Protein AF-X0R3E5-F1 (afdb_monomer)

Secondary structure (DSSP, 8-state):
--HHHHHHHS-HHHHHHHHHHHT----PPPSSEEEEEEEE--SS-HHHHHHHHHHHHHHHHH-TTEEEEEEETTTHHHHHHHHHTT--TTSEEEE--EEEEESSSHHHHHHHHHHHHH-TTSEEEEEEEEEE--SSHHHHHHHHHHHHHHTT-SSEEEEESSHHHHHHHHHHTTT-TTEEEEE---GGGG--TTTTT----PPP-S-------STT--S-HHHH-

pLDDT: mean 93.02, std 7.62, range [57.5, 98.88]

Sequence (225 aa):
MNIAAIKKLIPLRLKKHLAAYMGARGLPLPPGKRCFIFLAADYGNIGDIAISHAQKQYLQRVLKDYDVVSVAISQTRFVLNSIKQQIKETDIVTIIGGGNMGGTYPDIEELRQLVIKSFSANLIVCFPQTLDWNDSIQSKRALQRIVNVYAKHPDIHVFARESITAAKLIELFAEYSNVHIGLVPDIVMSANATVLGTTDCLAPSGILRCLRDDKEAALSAEQYA

Nearest PDB structures (foldseek):
  5ax7-assembly1_B  TM=8.397E-01  e=2.372E-08  Schizosaccharomyces pombe 972h-
  5ax7-assembly1_A  TM=8.407E-01  e=7.227E-08  Schizosaccharomyces pombe 972h-
  4isc-assembly1_A  TM=6.026E-01  e=3.744E+00  Pseudomonas syringae pv. tomato str. DC3000
  2q3l-assembly2_B  TM=5.545E-01  e=4.796E+00  Shewanella loihica PV-4
  4yhs-assembly1_A  TM=2.526E-01  e=1.307E+00  Bradyrhizobium sp. BTAi1

Structure (mmCIF, N/CA/C/O backbone):
data_AF-X0R3E5-F1
#
_entry.id   AF-X0R3E5-F1
#
loop_
_atom_site.group_PDB
_atom_site.id
_atom_site.type_symbol
_atom_site.label_atom_id
_atom_site.label_alt_id
_atom_site.label_comp_id
_atom_site.label_asym_id
_atom_site.label_entity_id
_atom_site.label_seq_id
_atom_site.pdbx_PDB_ins_code
_atom_site.Cartn_x
_atom_site.Cartn_y
_atom_site.Cartn_z
_atom_site.occupancy
_atom_site.B_iso_or_equiv
_atom_site.auth_seq_id
_atom_site.auth_comp_id
_atom_site.auth_asym_id
_atom_site.auth_atom_id
_atom_site.pdbx_PDB_model_num
ATOM 1 N N . MET A 1 1 ? -10.305 43.748 -3.655 1.00 57.50 1 MET A N 1
ATOM 2 C CA . MET A 1 1 ? -9.397 42.717 -3.095 1.00 57.50 1 MET A CA 1
ATOM 3 C C . MET A 1 1 ? -9.311 41.564 -4.093 1.00 57.50 1 MET A C 1
ATOM 5 O O . MET A 1 1 ? -10.348 41.023 -4.450 1.00 57.50 1 MET A O 1
ATOM 9 N N . ASN A 1 2 ? -8.130 41.251 -4.637 1.00 78.12 2 ASN A N 1
ATOM 10 C CA . ASN A 1 2 ? -7.996 40.289 -5.742 1.00 78.12 2 ASN A CA 1
ATOM 11 C C . ASN A 1 2 ? -8.135 38.839 -5.234 1.00 78.12 2 ASN A C 1
ATOM 13 O O . ASN A 1 2 ? -7.277 38.346 -4.501 1.00 78.12 2 ASN A O 1
ATOM 17 N N . ILE A 1 3 ? -9.204 38.147 -5.640 1.00 73.38 3 ILE A N 1
ATOM 18 C CA . ILE A 1 3 ? -9.525 36.765 -5.235 1.00 73.38 3 ILE A CA 1
ATOM 19 C C . ILE A 1 3 ? -8.366 35.797 -5.540 1.00 73.38 3 ILE A C 1
ATOM 21 O O . ILE A 1 3 ? -8.119 34.862 -4.777 1.00 73.38 3 ILE A O 1
ATOM 25 N N . ALA A 1 4 ? -7.604 36.033 -6.612 1.00 73.69 4 ALA A N 1
ATOM 26 C CA . ALA A 1 4 ? -6.460 35.199 -6.977 1.00 73.69 4 ALA A CA 1
ATOM 27 C C . ALA A 1 4 ? -5.291 35.313 -5.980 1.00 73.69 4 ALA A C 1
ATOM 29 O O . ALA A 1 4 ? -4.623 34.316 -5.702 1.00 73.69 4 ALA A O 1
ATOM 30 N N . ALA A 1 5 ? -5.070 36.497 -5.400 1.00 74.31 5 ALA A N 1
ATOM 31 C CA . ALA A 1 5 ? -4.026 36.719 -4.398 1.00 74.31 5 ALA A CA 1
ATOM 32 C C . ALA A 1 5 ? -4.368 36.016 -3.074 1.00 74.31 5 ALA A C 1
ATOM 34 O O . ALA A 1 5 ? -3.525 35.334 -2.497 1.00 74.31 5 ALA A O 1
ATOM 35 N N . ILE A 1 6 ? -5.637 36.077 -2.658 1.00 73.94 6 ILE A N 1
ATOM 36 C CA . ILE A 1 6 ? -6.140 35.386 -1.460 1.00 73.94 6 ILE A CA 1
ATOM 37 C C . ILE A 1 6 ? -6.030 33.865 -1.632 1.00 73.94 6 ILE A C 1
ATOM 39 O O . ILE A 1 6 ? -5.544 33.171 -0.742 1.00 73.94 6 ILE A O 1
ATOM 43 N N . LYS A 1 7 ? -6.395 33.327 -2.807 1.00 71.56 7 LYS A N 1
ATOM 44 C CA . LYS A 1 7 ? -6.268 31.889 -3.100 1.00 71.56 7 LYS A CA 1
ATOM 45 C C . LYS A 1 7 ? -4.825 31.383 -3.004 1.00 71.56 7 LYS A C 1
ATOM 47 O O . LYS A 1 7 ? -4.641 30.212 -2.675 1.00 71.56 7 LYS A O 1
ATOM 52 N N . LYS A 1 8 ? -3.804 32.203 -3.274 1.00 78.06 8 LYS A N 1
ATOM 53 C CA . LYS A 1 8 ? -2.389 31.804 -3.124 1.00 78.06 8 LYS A CA 1
ATOM 54 C C . LYS A 1 8 ? -1.951 31.682 -1.658 1.00 78.06 8 LYS A C 1
ATOM 56 O O . LYS A 1 8 ? -1.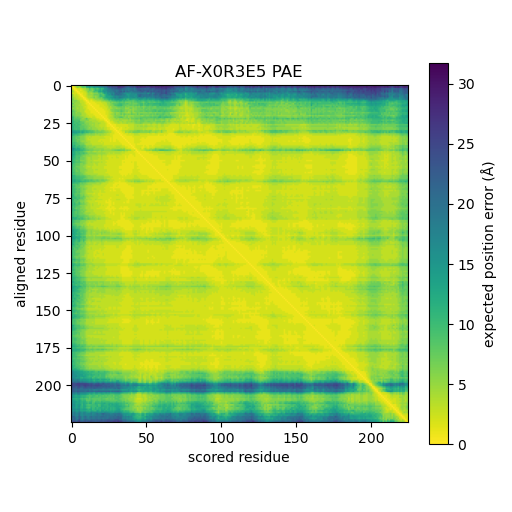079 30.870 -1.379 1.00 78.06 8 LYS A O 1
ATOM 61 N N . LEU A 1 9 ? -2.589 32.414 -0.743 1.00 82.06 9 LEU A N 1
ATOM 62 C CA . LEU A 1 9 ? -2.276 32.400 0.694 1.00 82.06 9 LEU A CA 1
ATOM 63 C C . LEU A 1 9 ? -2.875 31.196 1.436 1.00 82.06 9 LEU A C 1
ATOM 65 O O . LEU A 1 9 ? -2.397 30.834 2.506 1.00 82.06 9 LEU A O 1
ATOM 69 N N . ILE A 1 10 ? -3.908 30.557 0.877 1.00 81.25 10 ILE A N 1
ATOM 70 C CA . ILE A 1 10 ? -4.540 29.383 1.489 1.00 81.25 10 ILE A CA 1
ATOM 71 C C . ILE A 1 10 ? -3.604 28.166 1.346 1.00 81.25 10 ILE A C 1
ATOM 73 O O . ILE A 1 10 ? -3.320 27.758 0.208 1.00 81.25 10 ILE A O 1
ATOM 77 N N . PRO A 1 11 ? -3.172 27.531 2.456 1.00 87.50 11 PRO A N 1
ATOM 78 C CA . PRO A 1 11 ? -2.310 26.355 2.411 1.00 87.50 11 PRO A CA 1
ATOM 79 C C . PRO A 1 11 ? -2.925 25.219 1.588 1.00 87.50 11 PRO A C 1
ATOM 81 O O . PRO A 1 11 ? -4.128 24.958 1.670 1.00 87.50 11 PRO A O 1
ATOM 84 N N . LEU A 1 12 ? -2.098 24.485 0.836 1.00 84.62 12 LEU A N 1
ATOM 85 C CA . LEU A 1 12 ? -2.565 23.387 -0.024 1.00 84.62 12 LEU A CA 1
ATOM 86 C C . LEU A 1 12 ? -3.360 22.327 0.755 1.00 84.62 12 LEU A C 1
ATOM 88 O O . LEU A 1 12 ? -4.365 21.829 0.257 1.00 84.62 12 LEU A O 1
ATOM 92 N N . ARG A 1 13 ? -2.958 22.033 1.999 1.00 81.75 13 ARG A N 1
ATOM 93 C CA . ARG A 1 13 ? -3.689 21.116 2.888 1.00 81.75 13 ARG A CA 1
ATOM 94 C C . ARG A 1 13 ? -5.121 21.582 3.138 1.00 81.75 13 ARG A C 1
ATOM 96 O O . ARG A 1 13 ? -6.043 20.789 3.005 1.00 81.75 13 ARG A O 1
ATOM 103 N N . LEU A 1 14 ? -5.318 22.869 3.429 1.00 83.81 14 LEU A N 1
ATOM 104 C CA . LEU A 1 14 ? -6.650 23.420 3.679 1.00 83.81 14 LEU A CA 1
ATOM 105 C C . LEU A 1 14 ? -7.519 23.368 2.416 1.00 83.81 14 LEU A C 1
ATOM 107 O O . LEU A 1 14 ? -8.684 22.997 2.495 1.00 83.81 14 LEU A O 1
ATOM 111 N N . LYS A 1 15 ? -6.938 23.634 1.238 1.00 86.44 15 LYS A N 1
ATOM 112 C CA . LYS A 1 15 ? -7.640 23.457 -0.046 1.00 86.44 15 LYS A CA 1
ATOM 113 C C . LYS A 1 15 ? -8.070 22.008 -0.269 1.00 86.44 15 LYS A C 1
ATOM 115 O O . LYS A 1 15 ? -9.217 21.775 -0.630 1.00 86.44 15 LYS A O 1
ATOM 120 N N . LYS A 1 16 ? -7.169 21.046 -0.030 1.00 85.25 16 LYS A N 1
ATOM 121 C CA . LYS A 1 16 ? -7.454 19.605 -0.139 1.00 85.25 16 LYS A CA 1
ATOM 122 C C . LYS A 1 16 ? -8.581 19.191 0.821 1.00 85.25 16 LYS A C 1
ATOM 124 O O . LYS A 1 16 ? -9.487 18.481 0.400 1.00 85.25 16 LYS A O 1
ATOM 129 N N . HIS A 1 17 ? -8.570 19.679 2.066 1.00 83.62 17 HIS A N 1
ATOM 130 C CA . HIS A 1 17 ? -9.638 19.426 3.043 1.00 83.62 17 HIS A CA 1
ATOM 131 C C . HIS A 1 17 ? -10.984 20.028 2.629 1.00 83.62 17 HIS A C 1
ATOM 133 O O . HIS A 1 17 ? -11.992 19.330 2.671 1.00 83.62 17 HIS A O 1
ATOM 139 N N . LEU A 1 18 ? -11.009 21.291 2.192 1.00 87.00 18 LEU A N 1
ATOM 140 C CA . LEU A 1 18 ? -12.235 21.943 1.722 1.00 87.00 18 LEU A CA 1
ATOM 141 C C . LEU A 1 18 ? -12.809 21.239 0.490 1.00 87.00 18 LEU A C 1
ATOM 143 O O . LEU A 1 18 ? -14.007 20.986 0.440 1.00 87.00 18 LEU A O 1
ATOM 147 N N . ALA A 1 19 ? -11.959 20.867 -0.470 1.00 86.12 19 ALA A N 1
ATOM 148 C CA . ALA A 1 19 ? -12.380 20.110 -1.644 1.00 86.12 19 ALA A CA 1
ATOM 149 C C . ALA A 1 19 ? -12.959 18.738 -1.264 1.00 86.12 19 ALA A C 1
ATOM 151 O O . ALA A 1 19 ? -13.987 18.346 -1.807 1.00 86.12 19 ALA A O 1
ATOM 152 N N . ALA A 1 20 ? -12.342 18.031 -0.312 1.00 85.62 20 ALA A N 1
ATOM 153 C CA . ALA A 1 20 ? -12.855 16.756 0.188 1.00 85.62 20 ALA A CA 1
ATOM 154 C C . ALA A 1 20 ? -14.201 16.914 0.913 1.00 85.62 20 ALA A C 1
ATOM 156 O O . ALA A 1 20 ? -15.087 16.091 0.718 1.00 85.62 20 ALA A O 1
ATOM 157 N N . TYR A 1 21 ? -14.371 17.977 1.706 1.00 86.00 21 TYR A N 1
ATOM 158 C CA . TYR A 1 21 ? -15.629 18.278 2.394 1.00 86.00 21 TYR A CA 1
ATOM 159 C C . TYR A 1 21 ? -16.750 18.630 1.410 1.00 86.00 21 TYR A C 1
ATOM 161 O O . TYR A 1 21 ? -17.827 18.047 1.465 1.00 86.00 21 TYR A O 1
ATOM 169 N N . MET A 1 22 ? -16.489 19.546 0.474 1.00 89.44 22 MET A N 1
ATOM 170 C CA . MET A 1 22 ? -17.470 19.961 -0.535 1.00 89.44 22 MET A CA 1
ATOM 171 C C . MET A 1 22 ? -17.815 18.841 -1.518 1.00 89.44 22 MET A C 1
ATOM 173 O O . MET A 1 22 ? -18.940 18.764 -1.996 1.00 89.44 22 MET A O 1
ATOM 177 N N . GLY A 1 23 ? -16.838 17.996 -1.846 1.00 88.56 23 GLY A N 1
ATOM 178 C CA . GLY A 1 23 ? -16.995 16.866 -2.753 1.00 88.56 23 GLY A CA 1
ATOM 179 C C . GLY A 1 23 ? -17.301 15.551 -2.048 1.00 88.56 23 GLY A C 1
ATOM 180 O O . GLY A 1 23 ? -17.113 14.510 -2.673 1.00 88.56 23 GLY A O 1
ATOM 181 N N . ALA A 1 24 ? -17.691 15.570 -0.769 1.00 91.81 24 ALA A N 1
ATOM 182 C CA . ALA A 1 24 ? -17.950 14.357 -0.005 1.00 91.81 24 ALA A CA 1
ATOM 183 C C . ALA A 1 24 ? -19.048 13.520 -0.676 1.00 91.81 24 ALA A C 1
ATOM 185 O O . ALA A 1 24 ? -20.082 14.040 -1.096 1.00 91.81 24 ALA A O 1
ATOM 186 N N . ARG A 1 25 ? -18.812 12.213 -0.788 1.00 92.94 25 ARG A N 1
ATOM 187 C CA . ARG A 1 25 ? -19.721 11.265 -1.442 1.00 92.94 25 ARG A CA 1
ATOM 188 C C . ARG A 1 25 ? -20.085 10.155 -0.472 1.00 92.94 25 ARG A C 1
ATOM 190 O O . ARG A 1 25 ? -19.231 9.659 0.263 1.00 92.94 25 ARG A O 1
ATOM 197 N N . GLY A 1 26 ? -21.353 9.758 -0.496 1.00 94.06 26 GLY A N 1
ATOM 198 C CA . GLY A 1 26 ? -21.796 8.545 0.177 1.00 94.06 26 GLY A CA 1
ATOM 199 C C . GLY A 1 26 ? -21.267 7.316 -0.556 1.00 94.06 26 GLY A C 1
ATOM 200 O O . GLY A 1 26 ? -21.368 7.238 -1.780 1.00 94.06 26 GLY A O 1
ATOM 201 N N . LEU A 1 27 ? -20.718 6.364 0.192 1.00 95.06 27 LEU A N 1
ATOM 202 C CA . LEU A 1 27 ? -20.386 5.034 -0.301 1.00 95.06 27 LEU A CA 1
ATOM 203 C C . LEU A 1 27 ? -21.120 4.016 0.582 1.00 95.06 27 LEU A C 1
ATOM 205 O O . LEU A 1 27 ? -20.690 3.801 1.720 1.00 95.06 27 LEU A O 1
ATOM 209 N N . PRO A 1 28 ? -22.237 3.430 0.116 1.00 95.31 28 PRO A N 1
ATOM 210 C CA . PRO A 1 28 ? -22.917 2.388 0.871 1.00 95.31 28 PRO A CA 1
ATOM 211 C C . PRO A 1 28 ? -22.004 1.166 0.972 1.00 95.31 28 PRO A C 1
ATOM 213 O O . PRO A 1 28 ? -21.441 0.719 -0.030 1.00 95.31 28 PRO A O 1
ATOM 216 N N . LEU A 1 29 ? -21.837 0.647 2.186 1.00 96.44 29 LEU A N 1
ATOM 217 C CA . LEU A 1 29 ? -20.997 -0.518 2.437 1.00 96.44 29 LEU A CA 1
ATOM 218 C C . LEU A 1 29 ? -21.838 -1.787 2.624 1.00 96.44 29 LEU A C 1
ATOM 220 O O . LEU A 1 29 ? -22.930 -1.709 3.191 1.00 96.44 29 LEU A O 1
ATOM 224 N N . PRO A 1 30 ? -21.325 -2.961 2.215 1.00 95.88 30 PRO A N 1
ATOM 225 C CA . PRO A 1 30 ? -21.959 -4.239 2.517 1.00 95.88 30 PRO A CA 1
ATOM 226 C C . PRO A 1 30 ? -22.177 -4.435 4.030 1.00 95.88 30 PRO A C 1
ATOM 228 O O . PRO A 1 30 ? -21.393 -3.923 4.836 1.00 95.88 30 PRO A O 1
ATOM 231 N N . PRO A 1 31 ? -23.225 -5.167 4.449 1.00 92.56 31 PRO A N 1
ATOM 232 C CA . PRO A 1 31 ? -23.541 -5.351 5.868 1.00 92.56 31 PRO A CA 1
ATOM 233 C C . PRO A 1 31 ? -22.594 -6.327 6.592 1.00 92.56 31 PRO A C 1
ATOM 235 O O . PRO A 1 31 ? -22.506 -6.278 7.827 1.00 92.56 31 PRO A O 1
ATOM 238 N N . GLY A 1 32 ? -21.913 -7.202 5.840 1.00 93.69 32 GLY A N 1
ATOM 239 C CA . GLY A 1 32 ? -21.020 -8.253 6.332 1.00 93.69 32 GLY A CA 1
ATOM 240 C C . GLY A 1 32 ? -19.694 -7.746 6.907 1.00 93.69 32 GLY A C 1
ATOM 241 O O . GLY A 1 32 ? -19.522 -6.557 7.187 1.00 93.69 32 GLY A O 1
ATOM 242 N N . LYS A 1 33 ? -18.753 -8.674 7.119 1.00 96.88 33 LYS A N 1
ATOM 243 C CA . LYS A 1 33 ? -17.360 -8.325 7.431 1.00 96.88 33 LYS A CA 1
ATOM 244 C C . LYS A 1 33 ? -16.709 -7.774 6.170 1.00 96.88 33 LYS A C 1
ATOM 246 O O . LYS A 1 33 ? -16.940 -8.311 5.091 1.00 96.88 33 LYS A O 1
ATOM 251 N N . ARG A 1 34 ? -15.906 -6.718 6.276 1.00 98.38 34 ARG A N 1
ATOM 252 C CA . ARG A 1 34 ? -15.352 -6.029 5.100 1.00 98.38 34 ARG A CA 1
ATOM 253 C C . ARG A 1 34 ? -13.837 -5.972 5.140 1.00 98.38 34 ARG A C 1
ATOM 255 O O . ARG A 1 34 ? -13.230 -5.813 6.197 1.00 98.38 34 ARG A O 1
ATOM 262 N N . CYS A 1 35 ? -13.229 -6.110 3.971 1.00 98.69 35 CYS A N 1
ATOM 263 C CA . CYS A 1 35 ? -11.805 -5.893 3.769 1.00 98.69 35 CYS A CA 1
ATOM 264 C C . CYS A 1 35 ? -11.632 -4.804 2.711 1.00 98.69 35 CYS A C 1
ATOM 266 O O . CYS A 1 35 ? -12.015 -4.981 1.553 1.00 98.69 35 CYS A O 1
ATOM 268 N N . PHE A 1 36 ? -11.101 -3.653 3.108 1.00 98.81 36 PHE A N 1
ATOM 269 C CA . PHE A 1 36 ? -10.922 -2.517 2.210 1.00 98.81 36 PHE A CA 1
ATOM 270 C C . PHE A 1 36 ? -9.587 -2.602 1.487 1.00 98.81 36 PHE A C 1
ATOM 272 O O . PHE A 1 36 ? -8.582 -2.959 2.094 1.00 98.81 36 PHE A O 1
ATOM 279 N N . ILE A 1 37 ? -9.556 -2.196 0.220 1.00 98.75 37 ILE A N 1
ATOM 280 C CA . ILE A 1 37 ? -8.325 -1.932 -0.534 1.00 98.75 37 ILE A CA 1
ATOM 281 C C . ILE A 1 37 ? -8.298 -0.443 -0.842 1.00 98.75 37 ILE A C 1
ATOM 283 O O . ILE A 1 37 ? -8.916 0.008 -1.807 1.00 98.75 37 ILE A O 1
ATOM 287 N N . PHE A 1 38 ? -7.618 0.331 -0.004 1.00 98.75 38 PHE A N 1
ATOM 288 C CA . PHE A 1 38 ? -7.423 1.755 -0.240 1.00 98.75 38 PHE A CA 1
ATOM 289 C C . PHE A 1 38 ? -6.331 2.012 -1.265 1.00 98.75 38 PHE A C 1
ATOM 291 O O . PHE A 1 38 ? -5.352 1.270 -1.367 1.00 98.75 38 PHE A O 1
ATOM 298 N N . LEU A 1 39 ? -6.492 3.136 -1.964 1.00 98.31 39 LEU A N 1
ATOM 299 C CA . LEU A 1 39 ? -5.593 3.597 -3.016 1.00 98.31 39 LEU A CA 1
ATOM 300 C C . LEU A 1 39 ? -5.511 2.629 -4.202 1.00 98.31 39 LEU A C 1
ATOM 302 O O . LEU A 1 39 ? -4.512 2.629 -4.911 1.00 98.31 39 LEU A O 1
ATOM 306 N N . ALA A 1 40 ? -6.560 1.829 -4.433 1.00 98.06 40 ALA A N 1
ATOM 307 C CA . ALA A 1 40 ? -6.639 0.987 -5.622 1.00 98.06 40 ALA A CA 1
ATOM 308 C C . ALA A 1 40 ? -6.447 1.852 -6.880 1.00 98.06 40 ALA A C 1
ATOM 310 O O . ALA A 1 40 ? -7.015 2.945 -6.982 1.00 98.06 40 ALA A O 1
ATOM 311 N N . ALA A 1 41 ? -5.619 1.387 -7.808 1.00 97.00 41 ALA A N 1
ATOM 312 C CA . ALA A 1 41 ? -5.217 2.168 -8.964 1.00 97.00 41 ALA A CA 1
ATOM 313 C C . ALA A 1 41 ? -6.384 2.358 -9.940 1.00 97.00 41 ALA A C 1
ATOM 315 O O . ALA A 1 41 ? -7.030 1.399 -10.359 1.00 97.00 41 ALA A O 1
ATOM 316 N N . ASP A 1 42 ? -6.624 3.611 -10.316 1.00 95.94 42 ASP A N 1
ATOM 317 C CA . ASP A 1 42 ? -7.565 4.026 -11.359 1.00 95.94 42 ASP A CA 1
ATOM 318 C C . ASP A 1 42 ? -6.943 5.074 -12.304 1.00 95.94 42 ASP A C 1
ATOM 320 O O . ASP A 1 42 ? -7.629 5.920 -12.875 1.00 95.94 42 ASP A O 1
ATOM 324 N N . TYR A 1 43 ? -5.618 5.011 -12.460 1.00 90.44 43 TYR A N 1
ATOM 325 C CA . TYR A 1 43 ? -4.799 5.861 -13.327 1.00 90.44 43 TYR A CA 1
ATOM 326 C C . TYR A 1 43 ? -3.993 5.013 -14.324 1.00 90.44 43 TYR A C 1
ATOM 328 O O . TYR A 1 43 ? -3.951 3.793 -14.222 1.00 90.44 43 TYR A O 1
ATOM 336 N N . GLY A 1 44 ? -3.340 5.656 -15.297 1.00 87.50 44 GLY A N 1
ATOM 337 C CA . GLY A 1 44 ? -2.785 5.002 -16.493 1.00 87.50 44 GLY A CA 1
ATOM 338 C C . GLY A 1 44 ? -1.600 4.037 -16.314 1.00 87.50 44 GLY A C 1
ATOM 339 O O . GLY A 1 44 ? -1.044 3.606 -17.319 1.00 87.50 44 GLY A O 1
ATOM 340 N N . ASN A 1 45 ? -1.188 3.687 -15.090 1.00 91.62 45 ASN A N 1
ATOM 341 C CA . ASN A 1 45 ? -0.120 2.706 -14.877 1.00 91.62 45 ASN A CA 1
ATOM 342 C C . ASN A 1 45 ? -0.698 1.282 -14.857 1.00 91.62 45 ASN A C 1
ATOM 344 O O . ASN A 1 45 ? -1.294 0.853 -13.869 1.00 91.62 45 ASN A O 1
ATOM 348 N N . ILE A 1 46 ? -0.478 0.532 -15.940 1.00 92.81 46 ILE A N 1
ATOM 349 C CA . ILE A 1 46 ? -0.974 -0.846 -16.097 1.00 92.81 46 ILE A CA 1
ATOM 350 C C . ILE A 1 46 ? -0.414 -1.782 -15.012 1.00 92.81 46 ILE A C 1
ATOM 352 O O . ILE A 1 46 ? -1.124 -2.674 -14.549 1.00 92.81 46 ILE A O 1
ATOM 356 N N . GLY A 1 47 ? 0.823 -1.561 -14.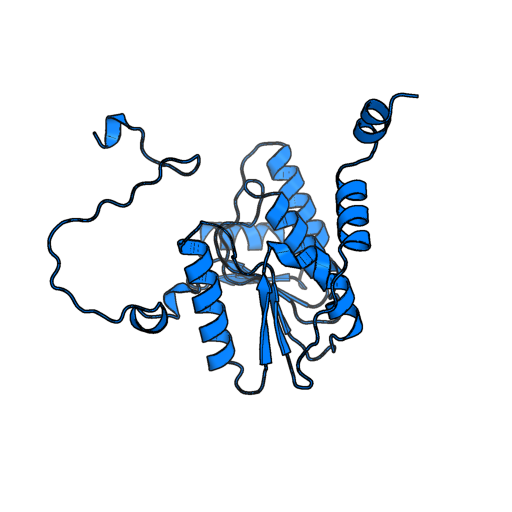558 1.00 94.31 47 GLY A N 1
ATOM 357 C CA . GLY A 1 47 ? 1.427 -2.338 -13.474 1.00 94.31 47 GLY A CA 1
ATOM 358 C C . GLY A 1 47 ? 0.680 -2.168 -12.150 1.00 94.31 47 GLY A C 1
ATOM 359 O O . GLY A 1 47 ? 0.358 -3.156 -11.495 1.00 94.31 47 GLY A O 1
ATOM 360 N N . ASP A 1 48 ? 0.319 -0.935 -11.788 1.00 95.94 48 ASP A N 1
ATOM 361 C CA . ASP A 1 48 ? -0.438 -0.660 -10.558 1.00 95.94 48 ASP A CA 1
ATOM 362 C C . ASP A 1 48 ? -1.893 -1.161 -10.640 1.00 95.94 48 ASP A C 1
ATOM 364 O O . ASP A 1 48 ? -2.467 -1.609 -9.638 1.00 95.94 48 ASP A O 1
ATOM 368 N N . ILE A 1 49 ? -2.489 -1.145 -11.838 1.00 95.75 49 ILE A N 1
ATOM 369 C CA . ILE A 1 49 ? -3.788 -1.784 -12.097 1.00 95.75 49 ILE A CA 1
ATOM 370 C C . ILE A 1 49 ? -3.679 -3.299 -11.869 1.00 95.75 49 ILE A C 1
ATOM 372 O O . ILE A 1 49 ? -4.519 -3.872 -11.171 1.00 95.75 49 ILE A O 1
ATOM 376 N N . ALA A 1 50 ? -2.627 -3.946 -12.385 1.00 96.19 50 ALA A N 1
ATOM 377 C CA . ALA A 1 50 ? -2.386 -5.374 -12.178 1.00 96.19 50 ALA A CA 1
ATOM 378 C C . ALA A 1 50 ? -2.159 -5.713 -10.694 1.00 96.19 50 ALA A C 1
ATOM 380 O O . ALA A 1 50 ? -2.730 -6.685 -10.202 1.00 96.19 50 ALA A O 1
ATOM 381 N N . ILE A 1 51 ? -1.408 -4.883 -9.960 1.00 97.94 51 ILE A N 1
ATOM 382 C CA . ILE A 1 51 ? -1.227 -4.992 -8.500 1.00 97.94 51 ILE A CA 1
ATOM 383 C C . ILE A 1 51 ? -2.579 -4.913 -7.782 1.00 97.94 51 ILE A C 1
ATOM 385 O O . ILE A 1 51 ? -2.891 -5.776 -6.961 1.00 97.94 51 ILE A O 1
ATOM 389 N N . SER A 1 52 ? -3.405 -3.914 -8.111 1.00 97.19 52 SER A N 1
ATOM 390 C CA . SER A 1 52 ? -4.727 -3.715 -7.494 1.00 97.19 52 SER A CA 1
ATOM 391 C C . SER A 1 52 ? -5.652 -4.904 -7.732 1.00 97.19 52 SER A C 1
ATOM 393 O O . SER A 1 52 ? -6.337 -5.366 -6.814 1.00 97.19 52 SER A O 1
ATOM 395 N N . HIS A 1 53 ? -5.659 -5.416 -8.962 1.00 96.69 53 HIS A N 1
ATOM 396 C CA . HIS A 1 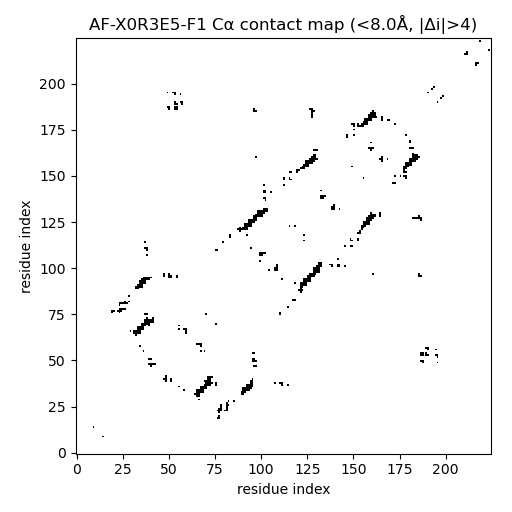53 ? -6.467 -6.566 -9.348 1.00 96.69 53 HIS A CA 1
ATOM 397 C C . HIS A 1 53 ? -5.985 -7.848 -8.665 1.00 96.69 53 HIS A C 1
ATOM 399 O O . HIS A 1 53 ? -6.782 -8.538 -8.031 1.00 96.69 53 HIS A O 1
ATOM 405 N N . ALA A 1 54 ? -4.680 -8.132 -8.695 1.00 97.62 54 ALA A N 1
ATOM 406 C CA . ALA A 1 54 ? -4.097 -9.291 -8.019 1.00 97.62 54 ALA A CA 1
ATOM 407 C C . ALA A 1 54 ? -4.358 -9.261 -6.505 1.00 97.62 54 ALA A C 1
ATOM 409 O O . ALA A 1 54 ? -4.768 -10.271 -5.935 1.00 97.62 54 ALA A O 1
ATOM 410 N N . GLN A 1 55 ? -4.218 -8.098 -5.862 1.00 98.44 55 GLN A N 1
ATOM 411 C CA . GLN A 1 55 ? -4.537 -7.910 -4.445 1.00 98.44 55 GLN A CA 1
ATOM 412 C C . GLN A 1 55 ? -6.007 -8.207 -4.140 1.00 98.44 55 GLN A C 1
ATOM 414 O O . GLN A 1 55 ? -6.297 -8.926 -3.182 1.00 98.44 55 GLN A O 1
ATOM 419 N N . LYS A 1 56 ? -6.938 -7.704 -4.959 1.00 98.00 56 LYS A N 1
ATOM 420 C CA . LYS A 1 56 ? -8.370 -7.986 -4.799 1.00 98.00 56 LYS A CA 1
ATOM 421 C C . LYS A 1 56 ? -8.666 -9.479 -4.903 1.00 98.00 56 LYS A C 1
ATOM 423 O O . LYS A 1 56 ? -9.308 -10.027 -4.009 1.00 98.00 56 LYS A O 1
ATOM 428 N N . GLN A 1 57 ? -8.149 -10.135 -5.937 1.00 97.12 57 GLN A N 1
ATOM 429 C CA . GLN A 1 57 ? -8.348 -11.569 -6.160 1.00 97.12 57 GLN A CA 1
ATOM 430 C C . GLN A 1 57 ? -7.732 -12.408 -5.033 1.00 97.12 57 GLN A C 1
ATOM 432 O O . GLN A 1 57 ? -8.354 -13.353 -4.545 1.00 97.12 57 GLN A O 1
ATOM 437 N N . TYR A 1 58 ? -6.531 -12.044 -4.577 1.00 97.94 58 TYR A N 1
ATOM 438 C CA . TYR A 1 58 ? -5.873 -12.687 -3.445 1.00 97.94 58 TYR A CA 1
ATOM 439 C C . TYR A 1 58 ? -6.728 -12.595 -2.179 1.00 97.94 58 TYR A C 1
ATOM 441 O O . TYR A 1 58 ? -6.996 -13.617 -1.549 1.00 97.94 58 TYR A O 1
ATOM 449 N N . LEU A 1 59 ? -7.203 -11.392 -1.843 1.00 98.38 59 LEU A N 1
ATOM 450 C CA . LEU A 1 59 ? -8.028 -11.151 -0.659 1.00 98.38 59 LEU A CA 1
ATOM 451 C C . LEU A 1 59 ? -9.360 -11.899 -0.724 1.00 98.38 59 LEU A C 1
ATOM 453 O O . LEU A 1 59 ? -9.730 -12.536 0.254 1.00 98.38 59 LEU A O 1
ATOM 457 N N . GLN A 1 60 ? -10.042 -11.906 -1.870 1.00 97.25 60 GLN A N 1
ATOM 458 C CA . GLN A 1 60 ? -11.287 -12.666 -2.044 1.00 97.25 60 GLN A CA 1
ATOM 459 C C . GLN A 1 60 ? -11.072 -14.178 -1.896 1.00 97.25 60 GLN A C 1
ATOM 461 O O . GLN A 1 60 ? -11.937 -14.888 -1.387 1.00 97.25 60 GLN A O 1
ATOM 466 N N . ARG A 1 61 ? -9.906 -14.686 -2.311 1.00 96.62 61 ARG A N 1
ATOM 467 C CA . ARG A 1 61 ? -9.551 -16.102 -2.161 1.00 96.62 61 ARG A CA 1
ATOM 468 C C . ARG A 1 61 ? -9.264 -16.478 -0.708 1.00 96.62 61 ARG A C 1
ATOM 470 O O . ARG A 1 61 ? -9.665 -17.561 -0.282 1.00 96.62 61 ARG A O 1
ATOM 477 N N . VAL A 1 62 ? -8.533 -15.631 0.022 1.00 97.31 62 VAL A N 1
ATOM 478 C CA . VAL A 1 62 ? -8.076 -15.933 1.391 1.00 97.31 62 VAL A CA 1
ATOM 479 C C . VAL A 1 62 ? -9.086 -15.541 2.474 1.00 97.31 62 VAL A C 1
ATOM 481 O O . VAL A 1 62 ? -9.147 -16.205 3.503 1.00 97.31 62 VAL A O 1
ATOM 484 N N . LEU A 1 63 ? -9.910 -14.517 2.242 1.00 97.38 63 LEU A N 1
ATOM 485 C CA . LEU A 1 63 ? -10.912 -14.000 3.178 1.00 97.38 63 LEU A CA 1
ATOM 486 C C . LEU A 1 63 ? -12.327 -14.279 2.656 1.00 97.38 63 LEU A C 1
ATOM 488 O O . LEU A 1 63 ? -13.067 -13.364 2.306 1.00 97.38 63 LEU A O 1
ATOM 492 N N . LYS A 1 64 ? -12.712 -15.557 2.601 1.00 95.69 64 LYS A N 1
ATOM 493 C CA . LYS A 1 64 ? -14.000 -15.988 2.020 1.00 95.69 64 LYS A CA 1
ATOM 494 C C . LYS A 1 64 ? -15.234 -15.403 2.716 1.00 95.69 64 LYS A C 1
ATOM 496 O O . LYS A 1 64 ? -16.261 -15.234 2.071 1.00 95.69 64 LYS A O 1
ATOM 501 N N . ASP A 1 65 ? -15.113 -15.075 4.000 1.00 96.19 65 ASP A N 1
ATOM 502 C CA . ASP A 1 65 ? -16.201 -14.513 4.812 1.00 96.19 65 ASP A CA 1
ATOM 503 C C . ASP A 1 65 ? -16.225 -12.973 4.807 1.00 96.19 65 ASP A C 1
ATOM 505 O O . ASP A 1 65 ? -16.928 -12.365 5.619 1.00 96.19 65 ASP A O 1
ATOM 509 N N . TYR A 1 66 ? -15.416 -12.337 3.952 1.00 98.19 66 TYR A N 1
ATOM 510 C CA . TYR A 1 66 ? -15.299 -10.886 3.861 1.00 98.19 66 TYR A CA 1
ATOM 511 C C . TYR A 1 66 ? -15.727 -10.367 2.487 1.00 98.19 66 TYR A C 1
ATOM 513 O O . TYR A 1 66 ? -15.275 -10.839 1.443 1.00 98.19 66 TYR A O 1
ATOM 521 N N . ASP A 1 67 ? -16.502 -9.289 2.496 1.00 98.19 67 ASP A N 1
ATOM 522 C CA . ASP A 1 67 ? -16.733 -8.459 1.324 1.00 98.19 67 ASP A CA 1
ATOM 523 C C . ASP A 1 67 ? -15.489 -7.600 1.047 1.00 98.19 67 ASP A C 1
ATOM 525 O O . ASP A 1 67 ? -15.112 -6.732 1.843 1.00 98.19 67 ASP A O 1
ATOM 529 N N . VAL A 1 68 ? -14.836 -7.826 -0.095 1.00 98.44 68 VAL A N 1
ATOM 530 C CA . VAL A 1 68 ? -13.657 -7.048 -0.503 1.00 98.44 68 VAL A CA 1
ATOM 531 C C . VAL A 1 68 ? -14.087 -5.777 -1.239 1.00 98.44 68 VAL A C 1
ATOM 533 O O . VAL A 1 68 ? -14.593 -5.832 -2.362 1.00 98.44 68 VAL A O 1
ATOM 536 N N . VAL A 1 69 ? -13.849 -4.621 -0.618 1.00 98.38 69 VAL A N 1
ATOM 537 C CA . VAL A 1 69 ? -14.268 -3.300 -1.108 1.00 98.38 69 VAL A CA 1
ATOM 538 C C . VAL A 1 69 ? -13.054 -2.505 -1.586 1.00 98.38 69 VAL A C 1
ATOM 540 O O . VAL A 1 69 ? -12.250 -2.019 -0.790 1.00 98.38 69 VAL A O 1
ATOM 543 N N . SER A 1 70 ? -12.920 -2.332 -2.900 1.00 98.12 70 SER A N 1
ATOM 544 C CA . SER A 1 70 ? -11.867 -1.494 -3.482 1.00 98.12 70 SER A CA 1
ATOM 545 C C . SER A 1 70 ? -12.255 -0.017 -3.443 1.00 98.12 70 SER A C 1
ATOM 547 O O . SER A 1 70 ? -13.296 0.374 -3.967 1.00 98.12 70 SER A O 1
ATOM 549 N N . VAL A 1 71 ? -11.392 0.813 -2.862 1.00 98.44 71 VAL A N 1
ATOM 550 C CA . VAL A 1 71 ? -11.526 2.269 -2.833 1.00 98.44 71 VAL A CA 1
ATOM 551 C C . VAL A 1 71 ? -10.445 2.858 -3.725 1.00 98.44 71 VAL A C 1
ATOM 553 O O . VAL A 1 71 ? -9.263 2.874 -3.373 1.00 98.44 71 VAL A O 1
ATOM 556 N N . ALA A 1 72 ? -10.868 3.343 -4.890 1.00 98.12 72 ALA A N 1
ATOM 557 C CA . ALA A 1 72 ? -9.965 3.930 -5.865 1.00 98.12 72 ALA A CA 1
ATOM 558 C C . ALA A 1 72 ? -9.203 5.134 -5.283 1.00 98.12 72 ALA A C 1
ATOM 560 O O . ALA A 1 72 ? -9.744 5.903 -4.470 1.00 98.12 72 ALA A O 1
ATOM 561 N N . ILE A 1 73 ? -7.951 5.329 -5.699 1.00 97.69 73 ILE A N 1
ATOM 562 C CA . ILE A 1 73 ? -7.118 6.431 -5.204 1.00 97.69 73 ILE A CA 1
ATOM 563 C C . ILE A 1 73 ? -7.762 7.794 -5.487 1.00 97.69 73 ILE A C 1
ATOM 565 O O . ILE A 1 73 ? -7.785 8.645 -4.593 1.00 97.69 73 ILE A O 1
ATOM 569 N N . SER A 1 74 ? -8.396 7.974 -6.654 1.00 96.50 74 SER A N 1
ATOM 570 C CA . SER A 1 74 ? -9.111 9.214 -6.990 1.00 96.50 74 SER A CA 1
ATOM 571 C C . SER A 1 74 ? -10.300 9.504 -6.064 1.00 96.50 74 SER A C 1
ATOM 573 O O . SER A 1 74 ? -10.623 10.667 -5.815 1.00 96.50 74 SER A O 1
ATOM 575 N N . GLN A 1 75 ? -10.944 8.463 -5.525 1.00 96.62 75 GLN A N 1
ATOM 576 C CA . GLN A 1 75 ? -12.137 8.579 -4.682 1.00 96.62 75 GLN A CA 1
ATOM 577 C C . GLN A 1 75 ? -11.815 8.652 -3.193 1.00 96.62 75 GLN A C 1
ATOM 579 O O . GLN A 1 75 ? -12.639 9.138 -2.419 1.00 96.62 75 GLN A O 1
ATOM 584 N N . THR A 1 76 ? -10.621 8.208 -2.790 1.00 96.56 76 THR A N 1
ATOM 585 C CA . THR A 1 76 ? -10.259 7.966 -1.387 1.00 96.56 76 THR A CA 1
ATOM 586 C C . THR A 1 76 ? -10.613 9.143 -0.480 1.00 96.56 76 THR A C 1
ATOM 588 O O . THR A 1 76 ? -11.299 8.946 0.517 1.00 96.56 76 THR A O 1
ATOM 591 N N . ARG A 1 77 ? -10.244 10.381 -0.841 1.00 95.50 77 ARG A N 1
ATOM 592 C CA . ARG A 1 77 ? -10.562 11.576 -0.028 1.00 95.50 77 ARG A CA 1
ATOM 593 C C . ARG A 1 77 ? -12.056 11.863 0.100 1.00 95.50 77 ARG A C 1
ATOM 595 O O . ARG A 1 77 ? -12.474 12.382 1.129 1.00 95.50 77 ARG A O 1
ATOM 602 N N . PHE A 1 78 ? -12.832 11.571 -0.936 1.00 95.94 78 PHE A N 1
ATOM 603 C CA . PHE A 1 78 ? -14.239 11.956 -1.031 1.00 95.94 78 PHE A CA 1
ATOM 604 C C . PHE A 1 78 ? -15.163 10.990 -0.289 1.00 95.94 78 PHE A C 1
ATOM 606 O O . PHE A 1 78 ? -16.183 11.416 0.245 1.00 95.94 78 PHE A O 1
ATOM 613 N N . VAL A 1 79 ? -14.798 9.706 -0.220 1.00 97.38 79 VAL A N 1
ATOM 614 C CA . VAL A 1 79 ? -15.607 8.672 0.451 1.00 97.38 79 VAL A CA 1
ATOM 615 C C . VAL A 1 79 ? -15.137 8.357 1.873 1.00 97.38 79 VAL A C 1
ATOM 617 O O . VAL A 1 79 ? -15.859 7.702 2.619 1.00 97.38 79 VAL A O 1
A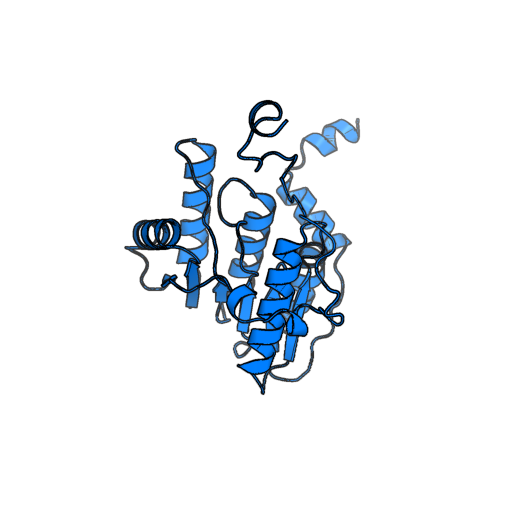TOM 620 N N . LEU A 1 80 ? -13.957 8.842 2.283 1.00 96.62 80 LEU A N 1
ATOM 621 C CA . LEU A 1 80 ? -13.335 8.507 3.571 1.00 96.62 80 LEU A CA 1
ATOM 622 C C . LEU A 1 80 ? -14.261 8.743 4.770 1.00 96.62 80 LEU A C 1
ATOM 624 O O . LEU A 1 80 ? -14.379 7.880 5.634 1.00 96.62 80 LEU A O 1
ATOM 628 N N . ASN A 1 81 ? -14.947 9.891 4.803 1.00 95.50 81 ASN A N 1
ATOM 629 C CA . ASN A 1 81 ? -15.873 10.223 5.888 1.00 95.50 81 ASN A CA 1
ATOM 630 C C . ASN A 1 81 ? -17.085 9.284 5.916 1.00 95.50 81 ASN A C 1
ATOM 632 O O . ASN A 1 81 ? -17.516 8.886 6.995 1.00 95.50 81 ASN A O 1
ATOM 636 N N . SER A 1 82 ? -17.602 8.900 4.745 1.00 97.38 82 SER A N 1
ATOM 637 C CA . SER A 1 82 ? -18.709 7.947 4.643 1.00 97.38 82 SER A CA 1
ATOM 638 C C . SER A 1 82 ? -18.289 6.566 5.150 1.00 97.38 82 SER A C 1
ATOM 640 O O . SER A 1 82 ? -19.027 5.957 5.921 1.00 97.38 82 SER A O 1
ATOM 642 N N . ILE A 1 83 ? -17.086 6.098 4.801 1.00 98.06 83 ILE A N 1
ATOM 643 C CA . ILE A 1 83 ? -16.548 4.825 5.306 1.00 98.06 83 ILE A CA 1
ATOM 644 C C . ILE A 1 83 ? -16.335 4.896 6.821 1.00 98.06 83 ILE A C 1
ATOM 646 O O . ILE A 1 83 ? -16.756 3.995 7.539 1.00 98.06 83 ILE A O 1
ATOM 650 N N . LYS A 1 84 ? -15.753 5.989 7.329 1.00 97.31 84 LYS A N 1
ATOM 651 C CA . LYS A 1 84 ? -15.480 6.179 8.762 1.00 97.31 84 LYS A CA 1
ATOM 652 C C . LYS A 1 84 ? -16.737 6.093 9.636 1.00 97.31 84 LYS A C 1
ATOM 654 O O . LYS A 1 84 ? -16.649 5.648 10.770 1.00 97.31 84 LYS A O 1
ATOM 659 N N . GLN A 1 85 ? -17.896 6.496 9.117 1.00 96.62 85 GLN A N 1
ATOM 660 C CA . GLN A 1 85 ? -19.176 6.404 9.833 1.00 96.62 85 GLN A CA 1
ATOM 661 C C . GLN A 1 85 ? -19.768 4.985 9.868 1.00 96.62 85 GLN A C 1
ATOM 663 O O . GLN A 1 85 ? -20.678 4.730 10.648 1.00 96.62 85 GLN A O 1
ATOM 668 N N . GLN A 1 86 ? -19.289 4.079 9.013 1.00 97.62 86 GLN A N 1
ATOM 669 C CA . GLN A 1 86 ? -19.885 2.758 8.784 1.00 97.62 86 GLN A CA 1
ATOM 670 C C . GLN A 1 86 ? -18.942 1.590 9.121 1.00 97.62 86 GLN A C 1
ATOM 672 O O . GLN A 1 86 ? -19.397 0.442 9.216 1.00 97.62 86 GLN A O 1
ATOM 677 N N . ILE A 1 87 ? -17.636 1.845 9.226 1.00 97.94 87 ILE A N 1
ATOM 678 C CA . ILE A 1 87 ? -16.614 0.834 9.505 1.00 97.94 87 ILE A CA 1
ATOM 679 C C . ILE A 1 87 ? -16.771 0.277 10.928 1.00 97.94 87 ILE A C 1
ATOM 681 O O . ILE A 1 87 ? -17.123 0.998 11.858 1.00 97.94 87 ILE A O 1
ATOM 685 N N . LYS A 1 88 ? -16.545 -1.026 11.084 1.00 97.69 88 LYS A N 1
ATOM 686 C CA . LYS A 1 88 ? -16.554 -1.766 12.353 1.00 97.69 88 LYS A CA 1
ATOM 687 C C . LYS A 1 88 ? -15.115 -2.126 12.711 1.00 97.69 88 LYS A C 1
ATOM 689 O O . LYS A 1 88 ? -14.302 -2.312 11.816 1.00 97.69 88 LYS A O 1
ATOM 694 N N . GLU A 1 89 ? -14.813 -2.322 13.991 1.00 96.31 89 GLU A N 1
ATOM 695 C CA . GLU A 1 89 ? -13.469 -2.727 14.456 1.00 96.31 89 GLU A CA 1
ATOM 696 C C . GLU A 1 89 ? -13.005 -4.074 13.868 1.00 96.31 89 GLU A C 1
ATOM 698 O O . GLU A 1 89 ? -11.816 -4.308 13.691 1.00 96.31 89 GLU A O 1
ATOM 703 N N . THR A 1 90 ? -13.950 -4.948 13.499 1.00 96.44 90 THR A N 1
ATOM 704 C CA . THR A 1 90 ? -13.672 -6.253 12.871 1.00 96.44 90 THR A CA 1
ATOM 705 C C . THR A 1 90 ? -13.362 -6.180 11.372 1.00 9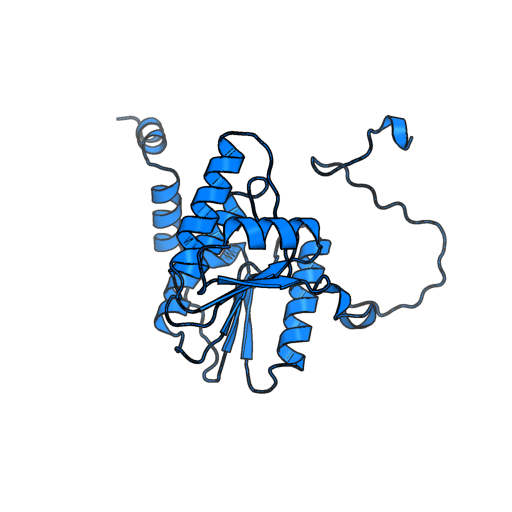6.44 90 THR A C 1
ATOM 707 O O . THR A 1 90 ? -12.990 -7.198 10.778 1.00 96.44 90 THR A O 1
ATOM 710 N N . ASP A 1 91 ? -13.525 -5.009 10.748 1.00 98.44 91 ASP A N 1
ATOM 711 C CA . ASP A 1 91 ? -13.140 -4.803 9.355 1.00 98.44 91 ASP A CA 1
ATOM 712 C C . ASP A 1 91 ? -11.625 -4.617 9.228 1.00 98.44 91 ASP A C 1
ATOM 714 O O . ASP A 1 91 ? -10.970 -4.027 10.091 1.00 98.44 91 ASP A O 1
ATOM 718 N N . ILE A 1 92 ? -11.084 -5.070 8.100 1.00 98.69 92 ILE A N 1
ATOM 719 C CA . ILE A 1 92 ? -9.655 -5.001 7.790 1.00 98.69 92 ILE A CA 1
ATOM 720 C C . ILE A 1 92 ? -9.418 -3.868 6.798 1.00 98.69 92 ILE A C 1
ATOM 722 O O . ILE A 1 92 ? -10.101 -3.767 5.776 1.00 98.69 92 ILE A O 1
ATOM 726 N N . VAL A 1 93 ? -8.420 -3.031 7.062 1.00 98.88 93 VAL A N 1
ATOM 727 C CA . VAL A 1 93 ? -8.022 -1.949 6.164 1.00 98.88 93 VAL A CA 1
ATOM 728 C C . VAL A 1 93 ? -6.704 -2.320 5.502 1.00 98.88 93 VAL A C 1
ATOM 730 O O . VAL A 1 93 ? -5.650 -2.330 6.130 1.00 98.88 93 VAL A O 1
ATOM 733 N N . THR A 1 94 ? -6.748 -2.599 4.204 1.00 98.88 94 THR A N 1
ATOM 734 C CA . THR A 1 94 ? -5.544 -2.815 3.400 1.00 98.88 94 THR A CA 1
ATOM 735 C C . THR A 1 94 ? -5.266 -1.607 2.517 1.00 98.88 94 THR A C 1
ATOM 737 O O . THR A 1 94 ? -6.174 -0.858 2.146 1.00 98.88 94 THR A O 1
ATOM 740 N N . ILE A 1 95 ? -3.998 -1.400 2.180 1.00 98.75 95 ILE A N 1
ATOM 741 C CA . ILE A 1 95 ? -3.547 -0.346 1.265 1.00 98.75 95 ILE A CA 1
ATOM 742 C C . ILE A 1 95 ? -2.800 -1.018 0.118 1.00 98.75 95 ILE A C 1
ATOM 744 O O . ILE A 1 95 ? -2.052 -1.959 0.382 1.00 98.75 95 ILE A O 1
ATOM 748 N N . ILE A 1 96 ? -3.029 -0.568 -1.123 1.00 98.25 96 ILE A N 1
ATOM 749 C CA . ILE A 1 96 ? -2.412 -1.100 -2.354 1.00 98.25 96 ILE A CA 1
ATOM 750 C C . ILE A 1 96 ? -0.906 -1.359 -2.196 1.00 98.25 96 ILE A C 1
ATOM 752 O O . ILE A 1 96 ? -0.230 -0.546 -1.572 1.00 98.25 96 ILE A O 1
ATOM 756 N N . GLY A 1 97 ? -0.383 -2.445 -2.782 1.00 98.00 97 GLY A N 1
ATOM 757 C CA . GLY A 1 97 ? 1.056 -2.698 -2.984 1.00 98.00 97 GLY A CA 1
ATOM 758 C C . GLY A 1 97 ? 1.757 -1.712 -3.944 1.00 98.00 97 GLY A C 1
ATOM 759 O O . GLY A 1 97 ? 1.180 -0.703 -4.350 1.00 98.00 97 GLY A O 1
ATOM 760 N N . GLY A 1 98 ? 2.992 -2.025 -4.346 1.00 96.75 98 GLY A N 1
ATOM 761 C CA . GLY A 1 98 ? 3.691 -1.358 -5.456 1.00 96.75 98 GLY A CA 1
ATOM 762 C C . GLY A 1 98 ? 4.851 -0.439 -5.065 1.00 96.75 98 GLY A C 1
ATOM 763 O O . GLY A 1 98 ? 5.431 -0.550 -3.991 1.00 96.75 98 GLY A O 1
ATOM 764 N N . GLY A 1 99 ? 5.253 0.443 -5.981 1.00 95.25 99 GLY A N 1
ATOM 765 C CA . GLY A 1 99 ? 6.410 1.338 -5.821 1.00 95.25 99 GLY A CA 1
ATOM 766 C C . GLY A 1 99 ? 6.024 2.780 -5.503 1.00 95.25 99 GLY A C 1
ATOM 767 O O . GLY A 1 99 ? 6.474 3.689 -6.191 1.00 95.25 99 GLY A O 1
ATOM 768 N N . ASN A 1 100 ? 5.139 2.995 -4.525 1.00 93.75 100 ASN A N 1
ATOM 769 C CA . ASN A 1 100 ? 4.533 4.309 -4.267 1.00 93.75 100 ASN A CA 1
ATOM 770 C C . ASN A 1 100 ? 4.655 4.799 -2.807 1.00 93.75 100 ASN A C 1
ATOM 772 O O . ASN A 1 100 ? 3.969 5.744 -2.411 1.00 93.75 100 ASN A O 1
ATOM 776 N N . MET A 1 101 ? 5.543 4.183 -2.020 1.00 95.75 101 MET A N 1
ATOM 777 C CA . MET A 1 101 ? 5.888 4.600 -0.659 1.00 95.75 101 MET A CA 1
ATOM 778 C C . MET A 1 101 ? 7.196 5.395 -0.666 1.00 95.75 101 MET A C 1
ATOM 780 O O . MET A 1 101 ? 8.196 4.910 -1.183 1.00 95.75 101 MET A O 1
ATOM 784 N N . GLY A 1 102 ? 7.219 6.560 -0.014 1.00 93.25 102 GLY A N 1
ATOM 785 C CA . GLY A 1 102 ? 8.439 7.360 0.134 1.00 93.25 102 GLY A CA 1
ATOM 786 C C . GLY A 1 102 ? 8.316 8.794 -0.377 1.00 93.25 102 GLY A C 1
ATOM 787 O O . GLY A 1 102 ? 7.300 9.469 -0.172 1.00 93.25 102 GLY A O 1
ATOM 788 N N . GLY A 1 103 ? 9.403 9.310 -0.952 1.00 89.06 103 GLY A N 1
ATOM 789 C CA . GLY A 1 103 ? 9.535 10.704 -1.377 1.00 89.06 103 GLY A CA 1
ATOM 790 C C . GLY A 1 103 ? 9.114 10.983 -2.821 1.00 89.06 103 GLY A C 1
ATOM 791 O O . GLY A 1 103 ? 8.747 12.119 -3.125 1.00 89.06 103 GLY A O 1
ATOM 792 N N . THR A 1 104 ? 9.146 9.981 -3.698 1.00 89.06 104 THR A N 1
ATOM 793 C CA . THR A 1 104 ? 8.932 10.121 -5.149 1.00 89.06 104 THR A CA 1
ATOM 794 C C . THR A 1 104 ? 7.462 10.357 -5.483 1.00 89.06 104 THR A C 1
ATOM 796 O O . THR A 1 104 ? 7.149 11.095 -6.424 1.00 89.06 104 THR A O 1
ATOM 799 N N . TYR A 1 105 ? 6.564 9.795 -4.669 1.00 91.06 105 TYR A N 1
ATOM 800 C CA . TYR A 1 105 ? 5.110 9.892 -4.808 1.00 91.06 105 TYR A CA 1
ATOM 801 C C . TYR A 1 105 ? 4.449 10.514 -3.565 1.00 91.06 105 TYR A C 1
ATOM 803 O O . TYR A 1 105 ? 3.631 9.879 -2.895 1.00 91.06 105 TYR A O 1
ATOM 811 N N . PRO A 1 106 ? 4.757 11.786 -3.238 1.00 92.19 106 PRO A N 1
ATOM 812 C CA . PRO A 1 106 ? 4.380 12.385 -1.958 1.00 92.19 106 PRO A CA 1
ATOM 813 C C . PRO A 1 106 ? 2.866 12.548 -1.773 1.00 92.19 106 PRO A C 1
ATOM 815 O O . PRO A 1 106 ? 2.399 12.552 -0.635 1.00 92.19 106 PRO A O 1
ATOM 818 N N . ASP A 1 107 ? 2.094 12.686 -2.857 1.00 92.94 107 ASP A N 1
ATOM 819 C CA . ASP A 1 107 ? 0.629 12.747 -2.790 1.00 92.94 107 ASP A CA 1
ATOM 820 C C . ASP A 1 107 ? 0.006 11.379 -2.467 1.00 92.94 107 ASP A C 1
ATOM 822 O O . ASP A 1 107 ? -0.969 11.324 -1.714 1.00 92.94 107 ASP A O 1
ATOM 826 N N . ILE A 1 108 ? 0.580 10.281 -2.978 1.00 95.56 108 ILE A N 1
ATOM 827 C CA . ILE A 1 108 ? 0.126 8.914 -2.674 1.00 95.56 108 ILE A CA 1
ATOM 828 C C . ILE A 1 108 ? 0.463 8.578 -1.219 1.00 95.56 108 ILE A C 1
ATOM 830 O O . ILE A 1 108 ? -0.409 8.142 -0.467 1.00 95.56 108 ILE A O 1
ATOM 834 N N . GLU A 1 109 ? 1.684 8.889 -0.778 1.00 97.06 109 GLU A N 1
ATOM 835 C CA . GLU A 1 109 ? 2.096 8.711 0.617 1.00 97.06 109 GLU A CA 1
ATOM 836 C C . GLU A 1 109 ? 1.266 9.585 1.584 1.00 97.06 109 GLU A C 1
ATOM 838 O O . GLU A 1 109 ? 0.889 9.144 2.670 1.00 97.06 109 GLU A O 1
ATOM 843 N N . GLU A 1 110 ? 0.887 10.810 1.195 1.00 96.12 110 GLU A N 1
ATOM 844 C CA . GLU A 1 110 ? -0.031 11.643 1.988 1.00 96.12 110 GLU A CA 1
ATOM 845 C C . GLU A 1 110 ? -1.416 10.991 2.140 1.00 96.12 110 GLU A C 1
ATOM 847 O O . GLU A 1 110 ? -1.998 11.034 3.228 1.00 96.12 110 GLU A O 1
ATOM 852 N N . LEU A 1 111 ? -1.954 10.388 1.075 1.00 97.38 111 LEU A N 1
ATOM 853 C CA . LEU A 1 111 ? -3.228 9.665 1.127 1.00 97.38 111 LEU A CA 1
ATOM 854 C C . LEU A 1 111 ? -3.136 8.399 1.980 1.00 97.38 111 LEU A C 1
ATOM 856 O O . LEU A 1 111 ? -4.039 8.139 2.774 1.00 97.38 111 LEU A O 1
ATOM 860 N N . ARG A 1 112 ? -2.033 7.655 1.886 1.00 98.25 112 ARG A N 1
ATOM 861 C CA . ARG A 1 112 ? -1.755 6.491 2.736 1.00 98.25 112 ARG A CA 1
ATOM 862 C C . ARG A 1 112 ? -1.758 6.874 4.213 1.00 98.25 112 ARG A C 1
ATOM 864 O O . ARG A 1 112 ? -2.496 6.291 5.003 1.00 98.25 112 ARG A O 1
ATOM 871 N N . GLN A 1 113 ? -1.026 7.926 4.580 1.00 98.12 113 GLN A N 1
ATOM 872 C CA . GLN A 1 113 ? -1.013 8.450 5.950 1.00 98.12 113 GLN A CA 1
ATOM 873 C C . GLN A 1 113 ? -2.386 8.952 6.409 1.00 98.12 113 GLN A C 1
ATOM 875 O O . GLN A 1 113 ? -2.702 8.861 7.594 1.00 98.12 113 GLN A O 1
ATOM 880 N N . LEU A 1 114 ? -3.201 9.500 5.502 1.00 97.81 114 LEU A N 1
ATOM 881 C CA . LEU A 1 114 ? -4.576 9.895 5.805 1.00 97.81 114 LEU A CA 1
ATOM 882 C C . LEU A 1 114 ? -5.447 8.674 6.138 1.00 97.81 114 LEU A C 1
ATOM 884 O O . LEU A 1 114 ? -6.189 8.730 7.117 1.00 97.81 114 LEU A O 1
ATOM 888 N N . VAL A 1 115 ? -5.336 7.585 5.372 1.00 98.50 115 VAL A N 1
ATOM 889 C CA . VAL A 1 115 ? -6.045 6.320 5.635 1.00 98.50 115 VAL A CA 1
ATOM 890 C C . VAL A 1 115 ? -5.625 5.748 6.989 1.00 98.50 115 VAL A C 1
ATOM 892 O O . VAL A 1 115 ? -6.486 5.559 7.842 1.00 98.50 115 VAL A O 1
ATOM 895 N N . ILE A 1 116 ? -4.319 5.594 7.236 1.00 98.50 116 ILE A N 1
ATOM 896 C CA . ILE A 1 116 ? -3.779 5.062 8.503 1.00 98.50 116 ILE A CA 1
ATOM 897 C C . ILE A 1 116 ? -4.315 5.848 9.707 1.00 98.50 116 ILE A C 1
ATOM 899 O O . ILE A 1 116 ? -4.803 5.272 10.672 1.00 98.50 116 ILE A O 1
ATOM 903 N N . LYS A 1 117 ? -4.300 7.184 9.647 1.00 98.00 117 LYS A N 1
ATOM 904 C CA . LYS A 1 117 ? -4.816 8.029 10.740 1.00 98.00 117 LYS A CA 1
ATOM 905 C C . LYS A 1 117 ? -6.325 7.932 10.941 1.00 98.00 117 LYS A C 1
ATOM 907 O O . LYS A 1 117 ? -6.813 8.283 12.011 1.00 98.00 117 LYS A O 1
ATOM 912 N N . SER A 1 118 ? -7.070 7.569 9.903 1.00 98.06 118 SER A N 1
ATOM 913 C CA . SER A 1 118 ? -8.534 7.609 9.933 1.00 98.06 118 SER A CA 1
ATOM 914 C C . SER A 1 118 ? -9.150 6.377 10.583 1.00 98.06 118 SER A C 1
ATOM 916 O O . SER A 1 118 ? -10.283 6.475 11.054 1.00 98.06 118 SER A O 1
ATOM 918 N N . PHE A 1 119 ? -8.408 5.269 10.638 1.00 98.12 119 PHE A N 1
ATOM 919 C CA . PHE A 1 119 ? -8.896 3.952 11.047 1.00 98.12 119 PHE A CA 1
ATOM 920 C C . PHE A 1 119 ? -8.068 3.354 12.191 1.00 98.12 119 PHE A C 1
ATOM 922 O O . PHE A 1 119 ? -7.677 2.198 12.144 1.00 98.12 119 PHE A O 1
ATOM 929 N N . SER A 1 120 ? -7.826 4.141 13.244 1.00 96.56 120 SER A N 1
ATOM 930 C CA . SER A 1 120 ? -6.969 3.762 14.380 1.00 96.56 120 SER A CA 1
ATOM 931 C C . SER A 1 120 ? -7.456 2.570 15.212 1.00 96.56 120 SER A C 1
ATOM 933 O O . SER A 1 120 ? -6.722 2.115 16.078 1.00 96.56 120 SER A O 1
ATOM 935 N N . ALA A 1 121 ? -8.697 2.120 15.017 1.00 97.38 121 ALA A N 1
ATOM 936 C CA . ALA A 1 121 ? -9.289 0.978 15.718 1.00 97.38 121 ALA A CA 1
ATOM 937 C C . ALA A 1 121 ? -9.359 -0.286 14.840 1.00 97.38 121 ALA A C 1
ATOM 939 O O . ALA A 1 121 ? -9.938 -1.287 15.249 1.00 97.38 121 ALA A O 1
ATOM 940 N N . ASN A 1 122 ? -8.815 -0.233 13.622 1.00 98.50 122 ASN A N 1
ATOM 941 C CA . ASN A 1 122 ? -8.841 -1.325 12.658 1.00 98.50 122 ASN A CA 1
ATOM 942 C C . ASN A 1 122 ? -7.433 -1.859 12.428 1.00 98.50 122 ASN A C 1
ATOM 944 O O . ASN A 1 122 ? -6.478 -1.090 12.425 1.00 98.50 122 ASN A O 1
ATOM 948 N N . LEU A 1 123 ? -7.314 -3.148 12.119 1.00 98.44 123 LEU A N 1
ATOM 949 C CA . LEU A 1 123 ? -6.076 -3.703 11.580 1.00 98.44 123 LEU A CA 1
ATOM 950 C C . LEU A 1 123 ? -5.710 -2.996 10.263 1.00 98.44 123 LEU A C 1
ATOM 952 O O . LEU A 1 123 ? -6.511 -2.990 9.318 1.00 98.44 123 LEU A O 1
ATOM 956 N N . ILE A 1 124 ? -4.489 -2.458 10.183 1.00 98.62 124 ILE A N 1
ATOM 957 C CA . ILE A 1 124 ? -3.925 -1.886 8.954 1.00 98.62 124 ILE A CA 1
ATOM 958 C C . ILE A 1 124 ? -2.902 -2.842 8.343 1.00 98.62 124 ILE A C 1
ATOM 960 O O . ILE A 1 124 ? -1.918 -3.205 8.983 1.00 98.62 124 ILE A O 1
ATOM 964 N N . VAL A 1 125 ? -3.068 -3.160 7.058 1.00 98.81 125 VAL A N 1
ATOM 965 C CA . VAL A 1 125 ? -2.100 -3.943 6.277 1.00 98.81 125 VAL A CA 1
ATOM 966 C C . VAL A 1 125 ? -1.662 -3.173 5.031 1.00 98.81 125 VAL A C 1
ATOM 968 O O . VAL A 1 125 ? -2.393 -3.071 4.043 1.00 98.81 125 VAL A O 1
ATOM 971 N N . CYS A 1 126 ? -0.439 -2.647 5.038 1.00 98.69 126 CYS A N 1
ATOM 972 C CA . CYS A 1 126 ? 0.208 -2.145 3.828 1.00 98.69 126 CYS A CA 1
ATOM 973 C C . CYS A 1 126 ? 0.734 -3.334 3.018 1.00 98.69 126 CYS A C 1
ATOM 975 O O . CYS A 1 126 ? 1.689 -3.990 3.438 1.00 98.69 126 CYS A O 1
ATOM 977 N N . PHE A 1 127 ? 0.129 -3.596 1.856 1.00 98.75 127 PHE A N 1
ATOM 978 C CA . PHE A 1 127 ? 0.574 -4.659 0.948 1.00 98.75 127 PHE A CA 1
ATOM 979 C C . PHE A 1 127 ? 1.993 -4.403 0.416 1.00 98.75 127 PHE A C 1
ATOM 981 O O . PHE A 1 127 ? 2.477 -3.279 0.553 1.00 98.75 127 PHE A O 1
ATOM 988 N N . PRO A 1 128 ? 2.656 -5.406 -0.195 1.00 98.75 128 PRO A N 1
ATOM 989 C CA . PRO A 1 128 ? 4.090 -5.374 -0.488 1.00 98.75 128 PRO A CA 1
ATOM 990 C C . PRO A 1 128 ? 4.525 -4.116 -1.254 1.00 98.75 128 PRO A C 1
ATOM 992 O O . PRO A 1 128 ? 4.045 -3.866 -2.361 1.00 98.75 128 PRO A O 1
ATOM 995 N N . GLN A 1 129 ? 5.417 -3.321 -0.655 1.00 97.81 129 GLN A N 1
ATOM 996 C CA . GLN A 1 129 ? 5.914 -2.048 -1.189 1.00 97.81 129 GLN A CA 1
ATOM 997 C C . GLN A 1 129 ? 7.388 -2.090 -1.571 1.00 97.81 129 GLN A C 1
ATOM 999 O O . GLN A 1 129 ? 8.177 -2.814 -0.961 1.00 97.81 129 GLN A O 1
ATOM 1004 N N . THR A 1 130 ? 7.769 -1.204 -2.487 1.00 98.00 130 THR A N 1
ATOM 1005 C CA . THR A 1 130 ? 9.109 -0.605 -2.510 1.00 98.00 130 THR A CA 1
ATOM 1006 C C . THR A 1 130 ? 9.051 0.763 -1.830 1.00 98.00 130 THR A C 1
ATOM 1008 O O . THR A 1 130 ? 8.204 1.586 -2.181 1.00 98.00 130 THR A O 1
ATOM 1011 N N . LEU A 1 131 ? 9.951 0.999 -0.873 1.00 98.12 131 LEU A N 1
ATOM 1012 C CA . LEU A 1 131 ? 10.195 2.305 -0.265 1.00 98.12 131 LEU A CA 1
ATOM 1013 C C . LEU A 1 131 ? 11.249 3.047 -1.090 1.00 98.12 131 LEU A C 1
ATOM 1015 O O . LEU A 1 131 ? 12.338 2.523 -1.306 1.00 98.12 131 LEU A O 1
ATOM 1019 N N . ASP A 1 132 ? 10.957 4.277 -1.500 1.00 94.75 132 ASP A N 1
ATOM 1020 C CA . ASP A 1 132 ? 11.926 5.159 -2.147 1.00 94.75 132 ASP A CA 1
ATOM 1021 C C . ASP A 1 132 ? 12.513 6.182 -1.157 1.00 94.75 132 ASP A C 1
ATOM 1023 O O . ASP A 1 132 ? 11.795 6.811 -0.370 1.00 94.75 132 ASP A O 1
ATOM 1027 N N . TRP A 1 133 ? 13.837 6.356 -1.189 1.00 95.06 133 TRP A N 1
ATOM 1028 C CA . TRP A 1 133 ? 14.540 7.377 -0.415 1.00 95.06 133 TRP A CA 1
ATOM 1029 C C . TRP A 1 133 ? 15.867 7.779 -1.067 1.00 95.06 133 TRP A C 1
ATOM 1031 O O . TRP A 1 133 ? 16.448 7.058 -1.871 1.00 95.06 133 TRP A O 1
ATOM 1041 N N . ASN A 1 134 ? 16.355 8.956 -0.688 1.00 94.06 134 ASN A N 1
ATOM 1042 C CA . ASN A 1 134 ? 17.691 9.468 -0.993 1.00 94.06 134 ASN A CA 1
ATOM 1043 C C . ASN A 1 134 ? 18.193 10.403 0.130 1.00 94.06 134 ASN A C 1
ATOM 1045 O O . ASN A 1 134 ? 17.490 10.635 1.120 1.00 94.06 134 ASN A O 1
ATOM 1049 N N . ASP A 1 135 ? 19.388 10.978 -0.032 1.00 94.25 135 ASP A N 1
ATOM 1050 C CA . ASP A 1 135 ? 20.026 11.836 0.979 1.00 94.25 135 ASP A CA 1
ATOM 1051 C C . ASP A 1 135 ? 19.473 13.263 1.073 1.00 94.25 135 ASP A C 1
ATOM 1053 O O . ASP A 1 135 ? 19.863 14.026 1.969 1.00 94.25 135 ASP A O 1
ATOM 1057 N N . SER A 1 136 ? 18.543 13.633 0.189 1.00 95.50 136 SER A N 1
ATOM 1058 C CA . SER A 1 136 ? 17.947 14.966 0.196 1.00 95.50 136 SER A CA 1
ATOM 1059 C C . SER A 1 136 ? 17.183 15.243 1.493 1.00 95.50 136 SER A C 1
ATOM 1061 O O . SER A 1 136 ? 16.601 14.360 2.133 1.00 95.50 136 SER A O 1
ATOM 1063 N N . ILE A 1 137 ? 17.119 16.522 1.863 1.00 95.38 137 ILE A N 1
ATOM 1064 C CA . ILE A 1 137 ? 16.349 16.989 3.023 1.00 95.38 137 ILE A CA 1
ATOM 1065 C C . ILE A 1 137 ? 14.864 16.618 2.867 1.00 95.38 137 ILE A C 1
ATOM 1067 O O . ILE A 1 137 ? 14.186 16.302 3.845 1.00 95.38 137 ILE A O 1
ATOM 1071 N N . GLN A 1 138 ? 14.347 16.645 1.639 1.00 93.38 138 GLN A N 1
ATOM 1072 C CA . GLN A 1 138 ? 12.969 16.302 1.301 1.00 93.38 138 GLN A CA 1
ATOM 1073 C C . GLN A 1 138 ? 12.671 14.832 1.611 1.00 93.38 138 GLN A C 1
ATOM 1075 O O . GLN A 1 138 ? 11.671 14.551 2.274 1.00 93.38 138 GLN A O 1
ATOM 1080 N N . SER A 1 139 ? 13.557 13.924 1.195 1.00 95.00 139 SER A N 1
ATOM 1081 C CA . SER A 1 139 ? 13.467 12.489 1.482 1.00 95.00 139 SER A CA 1
ATOM 1082 C C . SER A 1 139 ? 13.534 12.216 2.986 1.00 95.00 139 SER A C 1
ATOM 1084 O O . SER A 1 139 ? 12.624 11.603 3.542 1.00 95.00 139 SER A O 1
ATOM 1086 N N . LYS A 1 140 ? 14.516 12.791 3.693 1.00 96.44 140 LYS A N 1
ATOM 1087 C CA . LYS A 1 140 ? 14.637 12.651 5.159 1.00 96.44 140 LYS A CA 1
ATOM 1088 C C . LYS A 1 140 ? 13.373 13.120 5.891 1.00 96.44 140 LYS A C 1
ATOM 1090 O O . LYS A 1 140 ? 12.883 12.451 6.798 1.00 96.44 140 LYS A O 1
ATOM 1095 N N . ARG A 1 141 ? 12.775 14.235 5.454 1.00 95.88 141 ARG A N 1
ATOM 1096 C CA . ARG A 1 141 ? 11.484 14.724 5.979 1.00 95.88 141 ARG A CA 1
ATOM 1097 C C . ARG A 1 141 ? 10.304 13.818 5.623 1.00 95.88 141 ARG A C 1
ATOM 1099 O O . ARG A 1 141 ? 9.324 13.796 6.367 1.00 95.88 141 ARG A O 1
ATOM 1106 N N . ALA A 1 142 ? 10.325 13.137 4.480 1.00 96.06 142 ALA A N 1
ATOM 1107 C CA . ALA A 1 142 ? 9.299 12.161 4.122 1.00 96.06 142 ALA A CA 1
ATOM 1108 C C . ALA A 1 142 ? 9.382 10.933 5.037 1.00 96.06 142 ALA A C 1
ATOM 1110 O O . ALA A 1 142 ? 8.378 10.605 5.666 1.00 96.06 142 ALA A O 1
ATOM 1111 N N . LEU A 1 143 ? 10.579 10.365 5.216 1.00 97.88 143 LEU A N 1
ATOM 1112 C CA . LEU A 1 143 ? 10.819 9.236 6.121 1.00 97.88 143 LEU A CA 1
ATOM 1113 C C . LEU A 1 143 ? 10.416 9.559 7.562 1.00 97.88 143 LEU A C 1
ATOM 1115 O O . LEU A 1 143 ? 9.665 8.802 8.170 1.00 97.88 143 LEU A O 1
ATOM 1119 N N . GLN A 1 144 ? 10.799 10.730 8.082 1.00 97.56 144 GLN A N 1
ATOM 1120 C CA . GLN A 1 144 ? 10.388 11.139 9.429 1.00 97.56 144 GLN A CA 1
ATOM 1121 C C . GLN A 1 144 ? 8.861 11.202 9.574 1.00 97.56 144 GLN A C 1
ATOM 1123 O O . GLN A 1 144 ? 8.313 10.833 10.610 1.00 97.56 144 GLN A O 1
ATOM 1128 N N . ARG A 1 145 ? 8.143 11.676 8.546 1.00 97.25 145 ARG A N 1
ATOM 1129 C CA . ARG A 1 145 ? 6.672 11.700 8.566 1.00 97.25 145 ARG A CA 1
ATOM 1130 C C . ARG A 1 145 ? 6.078 10.297 8.528 1.00 97.25 145 ARG A C 1
ATOM 1132 O O . ARG A 1 145 ? 5.108 10.075 9.242 1.00 97.25 145 ARG A O 1
ATOM 1139 N N . ILE A 1 146 ? 6.645 9.392 7.730 1.00 98.00 146 ILE A N 1
ATOM 1140 C CA . ILE A 1 146 ? 6.239 7.982 7.679 1.00 98.00 146 ILE A CA 1
ATOM 1141 C C . ILE A 1 146 ? 6.355 7.375 9.079 1.00 98.00 146 ILE A C 1
ATOM 1143 O O . ILE A 1 146 ? 5.339 6.966 9.638 1.00 98.00 146 ILE A O 1
ATOM 1147 N N . VAL A 1 147 ? 7.542 7.449 9.693 1.00 98.38 147 VAL A N 1
ATOM 1148 C CA . VAL A 1 147 ? 7.784 6.933 11.050 1.00 98.38 147 VAL A CA 1
ATOM 1149 C C . VAL A 1 147 ? 6.786 7.529 12.042 1.00 98.38 147 VAL A C 1
ATOM 1151 O O . VAL A 1 147 ? 6.040 6.796 12.682 1.00 98.38 147 VAL A O 1
ATOM 1154 N N . ASN A 1 148 ? 6.661 8.860 12.082 1.00 97.81 148 ASN A N 1
ATOM 1155 C CA . ASN A 1 148 ? 5.777 9.560 13.021 1.00 97.81 148 ASN A CA 1
ATOM 1156 C C . ASN A 1 148 ? 4.291 9.191 12.904 1.00 97.81 148 ASN A C 1
ATOM 1158 O O . ASN A 1 148 ? 3.538 9.401 13.857 1.00 97.81 148 ASN A O 1
ATOM 1162 N N . VAL A 1 149 ? 3.830 8.771 11.725 1.00 98.19 149 VAL A N 1
ATOM 1163 C CA . VAL A 1 149 ? 2.427 8.404 11.504 1.00 98.19 149 VAL A CA 1
ATOM 1164 C C . VAL A 1 149 ? 2.201 6.932 11.796 1.00 98.19 149 VAL A C 1
ATOM 1166 O O . VAL A 1 149 ? 1.244 6.604 12.489 1.00 98.19 149 VAL A O 1
ATOM 1169 N N . TYR A 1 150 ? 3.071 6.065 11.289 1.00 98.31 150 TYR A N 1
ATOM 1170 C CA . TYR A 1 150 ? 2.879 4.621 11.350 1.00 98.31 150 TYR A CA 1
ATOM 1171 C C . TYR A 1 150 ? 3.107 4.127 12.776 1.00 98.31 150 TYR A C 1
ATOM 1173 O O . TYR A 1 150 ? 2.282 3.389 13.298 1.00 98.31 150 TYR A O 1
ATOM 1181 N N . ALA A 1 151 ? 4.130 4.653 13.457 1.00 98.00 151 ALA A N 1
ATOM 1182 C CA . ALA A 1 151 ? 4.419 4.350 14.856 1.00 98.00 151 ALA A CA 1
ATOM 1183 C C . ALA A 1 151 ? 3.290 4.716 15.832 1.00 98.00 151 ALA A C 1
ATOM 1185 O O . ALA A 1 151 ? 3.270 4.226 16.955 1.00 98.00 151 ALA A O 1
ATOM 1186 N N . LYS A 1 152 ? 2.350 5.586 15.443 1.00 97.88 152 LYS A N 1
ATOM 1187 C CA . LYS A 1 152 ? 1.193 5.943 16.281 1.00 97.88 152 LYS A CA 1
ATOM 1188 C C . LYS A 1 152 ? 0.003 5.010 16.095 1.00 97.88 152 LYS A C 1
ATOM 1190 O O . LYS A 1 152 ? -0.958 5.117 16.853 1.00 97.88 152 LYS A O 1
ATOM 1195 N N . HIS A 1 153 ? 0.023 4.167 15.069 1.00 98.25 153 HIS A N 1
ATOM 1196 C CA . HIS A 1 153 ? -1.058 3.235 14.810 1.00 98.25 153 HIS A CA 1
ATOM 1197 C C . HIS A 1 153 ? -0.912 2.010 15.729 1.00 98.25 153 HIS A C 1
ATOM 1199 O O . HIS A 1 153 ? 0.181 1.451 15.780 1.00 98.25 153 HIS A O 1
ATOM 1205 N N . PRO A 1 154 ? -1.953 1.587 16.465 1.00 96.75 154 PRO A N 1
ATOM 1206 C CA . PRO A 1 154 ? -1.809 0.528 17.466 1.00 96.75 154 PRO A CA 1
ATOM 1207 C C . PRO A 1 154 ? -1.549 -0.860 16.868 1.00 96.75 154 PRO A C 1
ATOM 1209 O O . PRO A 1 154 ? -0.886 -1.663 17.510 1.00 96.75 154 PRO A O 1
ATOM 1212 N N . ASP A 1 155 ? -2.049 -1.123 15.657 1.00 96.81 155 ASP A N 1
ATOM 1213 C CA . ASP A 1 155 ? -1.914 -2.418 14.981 1.00 96.81 155 ASP A CA 1
ATOM 1214 C C . ASP A 1 155 ? -1.699 -2.219 13.472 1.00 96.81 155 ASP A C 1
ATOM 1216 O O . ASP A 1 155 ? -2.641 -1.947 12.717 1.00 96.81 155 ASP A O 1
ATOM 1220 N N . ILE A 1 156 ? -0.436 -2.208 13.039 1.00 98.44 156 ILE A N 1
ATOM 1221 C CA . ILE A 1 156 ? -0.067 -1.983 11.638 1.00 98.44 156 ILE A CA 1
ATOM 1222 C C . ILE A 1 156 ? 0.989 -2.979 11.164 1.00 98.44 156 ILE A C 1
ATOM 1224 O O . ILE A 1 156 ? 2.051 -3.145 11.762 1.00 98.44 156 ILE A O 1
ATOM 1228 N N . HIS A 1 157 ? 0.713 -3.581 10.011 1.00 98.75 157 HIS A N 1
ATOM 1229 C CA . HIS A 1 157 ? 1.614 -4.475 9.299 1.00 98.75 157 HIS A CA 1
ATOM 1230 C C . HIS A 1 157 ? 2.051 -3.838 7.980 1.00 98.75 157 HIS A C 1
ATOM 1232 O O . HIS A 1 157 ? 1.221 -3.410 7.174 1.00 98.75 157 HIS A O 1
ATOM 1238 N N . VAL A 1 158 ? 3.358 -3.782 7.741 1.00 98.81 158 VAL A N 1
ATOM 1239 C CA . VAL A 1 158 ? 3.960 -3.208 6.536 1.00 98.81 158 VAL A CA 1
ATOM 1240 C C . VAL A 1 158 ? 4.825 -4.250 5.852 1.00 98.81 158 VAL A C 1
ATOM 1242 O O . VAL A 1 158 ? 5.817 -4.720 6.404 1.00 98.81 158 VAL A O 1
ATOM 1245 N N . PHE A 1 159 ? 4.460 -4.593 4.622 1.00 98.88 159 PHE A N 1
ATOM 1246 C CA . PHE A 1 159 ? 5.195 -5.570 3.837 1.00 98.88 159 PHE A CA 1
ATOM 1247 C C . PHE A 1 159 ? 6.093 -4.887 2.806 1.00 98.88 159 PHE A C 1
ATOM 1249 O O . PHE A 1 159 ? 5.657 -4.008 2.064 1.00 98.88 159 PHE A O 1
ATOM 1256 N N . ALA A 1 160 ? 7.345 -5.319 2.742 1.00 98.75 160 ALA A N 1
ATOM 1257 C CA . ALA A 1 160 ? 8.293 -5.012 1.685 1.00 98.75 160 ALA A CA 1
ATOM 1258 C C . ALA A 1 160 ? 8.230 -6.100 0.609 1.00 98.75 160 ALA A C 1
ATOM 1260 O O . ALA A 1 160 ? 8.100 -7.281 0.940 1.00 98.75 160 ALA A O 1
ATOM 1261 N N . ARG A 1 161 ? 8.358 -5.707 -0.664 1.00 98.50 161 ARG A N 1
ATOM 1262 C CA . ARG A 1 161 ? 8.418 -6.660 -1.788 1.00 98.50 161 ARG A CA 1
ATOM 1263 C C . ARG A 1 161 ? 9.831 -7.103 -2.172 1.00 98.50 161 ARG A C 1
ATOM 1265 O O . ARG A 1 161 ? 9.998 -7.964 -3.029 1.00 98.50 161 ARG A O 1
ATOM 1272 N N . GLU A 1 162 ? 10.844 -6.481 -1.573 1.00 98.44 162 GLU A N 1
ATOM 1273 C CA . GLU A 1 162 ? 12.255 -6.781 -1.802 1.00 98.44 162 GLU A CA 1
ATOM 1274 C C . GLU A 1 162 ? 13.110 -6.418 -0.569 1.00 98.44 162 GLU A C 1
ATOM 1276 O O . GLU A 1 162 ? 12.652 -5.724 0.347 1.00 98.44 162 GLU A O 1
ATOM 1281 N N . SER A 1 163 ? 14.323 -6.970 -0.498 1.00 98.44 163 SER A N 1
ATOM 1282 C CA . SER A 1 163 ? 15.145 -6.989 0.718 1.00 98.44 163 SER A CA 1
ATOM 1283 C C . SER A 1 163 ? 15.719 -5.629 1.116 1.00 98.44 163 SER A C 1
ATOM 1285 O O . SER A 1 163 ? 15.910 -5.395 2.309 1.00 98.44 163 SER A O 1
ATOM 1287 N N . ILE A 1 164 ? 15.962 -4.724 0.166 1.00 98.38 164 ILE A N 1
ATOM 1288 C CA . ILE A 1 164 ? 16.506 -3.384 0.422 1.00 98.38 164 ILE A CA 1
ATOM 1289 C C . ILE A 1 164 ? 15.466 -2.549 1.180 1.00 98.38 164 ILE A C 1
ATOM 1291 O O . ILE A 1 164 ? 15.775 -1.981 2.230 1.00 98.38 164 ILE A O 1
ATOM 1295 N N . THR A 1 165 ? 14.208 -2.552 0.731 1.00 98.56 165 THR A N 1
ATOM 1296 C CA . THR A 1 165 ? 13.076 -1.940 1.447 1.00 98.56 165 THR A CA 1
ATOM 1297 C C . THR A 1 165 ? 12.849 -2.610 2.795 1.00 98.56 165 THR A C 1
ATOM 1299 O O . THR A 1 165 ? 12.642 -1.907 3.781 1.00 98.56 165 THR A O 1
ATOM 1302 N N . ALA A 1 166 ? 12.908 -3.944 2.875 1.00 98.75 166 ALA A N 1
ATOM 1303 C CA . ALA A 1 166 ? 12.716 -4.652 4.143 1.00 98.75 166 ALA A CA 1
ATOM 1304 C C . ALA A 1 166 ? 13.755 -4.226 5.186 1.00 98.75 166 ALA A C 1
ATOM 1306 O O . ALA A 1 166 ? 13.387 -3.828 6.290 1.00 98.75 166 ALA A O 1
ATOM 1307 N N . ALA A 1 167 ? 15.039 -4.242 4.816 1.00 98.69 167 ALA A N 1
ATOM 1308 C CA . ALA A 1 167 ? 16.126 -3.807 5.685 1.00 98.69 167 ALA A CA 1
ATOM 1309 C C . ALA A 1 167 ? 15.932 -2.352 6.129 1.00 98.69 167 ALA A C 1
ATOM 1311 O O . ALA A 1 167 ? 16.061 -2.050 7.316 1.00 98.69 167 ALA A O 1
ATOM 1312 N N . LYS A 1 168 ? 15.546 -1.463 5.202 1.00 98.56 168 LYS A N 1
ATOM 1313 C CA . LYS A 1 168 ? 15.338 -0.053 5.534 1.00 98.56 168 LYS A CA 1
ATOM 1314 C C . LYS A 1 168 ? 14.145 0.174 6.460 1.00 98.56 168 LYS A C 1
ATOM 1316 O O . LYS A 1 168 ? 14.234 0.987 7.374 1.00 98.56 168 LYS A O 1
ATOM 1321 N N . LEU A 1 169 ? 13.033 -0.526 6.249 1.00 98.56 169 LEU A N 1
ATOM 1322 C CA . LEU A 1 169 ? 11.863 -0.435 7.124 1.00 98.56 169 LEU A CA 1
ATOM 1323 C C . LEU A 1 169 ? 12.160 -0.988 8.522 1.00 98.56 169 LEU A C 1
ATOM 1325 O O . LEU A 1 169 ? 11.770 -0.361 9.502 1.00 98.56 169 LEU A O 1
ATOM 1329 N N . ILE A 1 170 ? 12.885 -2.107 8.625 1.00 98.62 170 ILE A N 1
ATOM 1330 C CA . ILE A 1 170 ? 13.324 -2.661 9.916 1.00 98.62 170 ILE A CA 1
ATOM 1331 C C . ILE A 1 170 ? 14.189 -1.645 10.669 1.00 98.62 170 ILE A C 1
ATOM 1333 O O . ILE A 1 170 ? 13.954 -1.411 11.848 1.00 98.62 170 ILE A O 1
ATOM 1337 N N . GLU A 1 171 ? 15.142 -0.999 9.990 1.00 98.38 171 GLU A N 1
ATOM 1338 C CA . GLU A 1 171 ? 15.969 0.063 10.580 1.00 98.38 171 GLU A CA 1
ATOM 1339 C C . GLU A 1 171 ? 15.110 1.238 11.078 1.00 98.38 171 GLU A C 1
ATOM 1341 O O . GLU A 1 171 ? 15.245 1.666 12.222 1.00 98.38 171 GLU A O 1
ATOM 1346 N N . LEU A 1 172 ? 14.198 1.745 10.240 1.00 98.19 172 LEU A N 1
ATOM 1347 C CA . LEU A 1 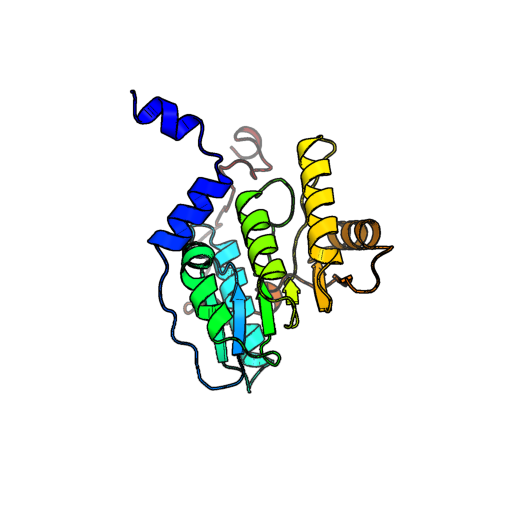172 ? 13.355 2.902 10.566 1.00 98.19 172 LEU A CA 1
ATOM 1348 C C . LEU A 1 172 ? 12.392 2.645 11.731 1.00 98.19 172 LEU A C 1
ATOM 1350 O O . LEU A 1 172 ? 12.030 3.589 12.435 1.00 98.19 172 LEU A O 1
ATOM 1354 N N . PHE A 1 173 ? 11.957 1.397 11.909 1.00 98.44 173 PHE A N 1
ATOM 1355 C CA . PHE A 1 173 ? 10.963 1.009 12.907 1.00 98.44 173 PHE A CA 1
ATOM 1356 C C . PHE A 1 173 ? 11.528 0.159 14.055 1.00 98.44 173 PHE A C 1
ATOM 1358 O O . PHE A 1 173 ? 10.754 -0.374 14.844 1.00 98.44 173 PHE A O 1
ATOM 1365 N N . ALA A 1 174 ? 12.854 0.077 14.204 1.00 97.69 174 ALA A N 1
ATOM 1366 C CA . ALA A 1 174 ? 13.514 -0.768 15.206 1.00 97.69 174 ALA A CA 1
ATOM 1367 C C . ALA A 1 174 ? 13.061 -0.495 16.656 1.00 97.69 174 ALA A C 1
ATOM 1369 O O . ALA A 1 174 ? 13.026 -1.409 17.477 1.00 97.69 174 ALA A O 1
ATOM 1370 N N . GLU A 1 175 ? 12.686 0.749 16.966 1.00 97.00 175 GLU A N 1
ATOM 1371 C CA . GLU A 1 175 ? 12.231 1.172 18.299 1.00 97.00 175 GLU A CA 1
ATOM 1372 C C . GLU A 1 175 ? 10.701 1.083 18.489 1.00 97.00 175 GLU A C 1
ATOM 1374 O O . GLU A 1 175 ? 10.190 1.439 19.551 1.00 97.00 175 GLU A O 1
ATOM 1379 N N . TYR A 1 176 ? 9.951 0.615 17.483 1.00 97.38 176 TYR A N 1
ATOM 1380 C CA . TYR A 1 176 ? 8.484 0.637 17.462 1.00 97.38 176 TYR A CA 1
ATOM 1381 C C . TYR A 1 176 ? 7.899 -0.771 17.326 1.00 97.38 176 TYR A C 1
ATOM 1383 O O . TYR A 1 176 ? 7.622 -1.252 16.229 1.00 97.38 176 TYR A O 1
ATOM 1391 N N . SER A 1 177 ? 7.659 -1.428 18.462 1.00 94.44 177 SER A N 1
ATOM 1392 C CA . SER A 1 177 ? 7.158 -2.811 18.518 1.00 94.44 177 SER A CA 1
ATOM 1393 C C . SER A 1 177 ? 5.752 -3.012 17.941 1.00 94.44 177 SER A C 1
ATOM 1395 O O . SER A 1 177 ? 5.385 -4.139 17.615 1.00 94.44 177 SER A O 1
ATOM 1397 N N . ASN A 1 178 ? 4.975 -1.938 17.804 1.00 94.62 178 ASN A N 1
ATOM 1398 C CA . ASN A 1 178 ? 3.635 -1.938 17.215 1.00 94.62 178 ASN A CA 1
ATOM 1399 C C . ASN A 1 178 ? 3.631 -1.912 15.677 1.00 94.62 178 ASN A C 1
ATOM 1401 O O . ASN A 1 178 ? 2.569 -2.044 15.071 1.00 94.62 178 ASN A O 1
ATOM 1405 N N . VAL A 1 179 ? 4.789 -1.702 15.039 1.00 98.19 179 VAL A N 1
ATOM 1406 C CA . VAL A 1 179 ? 4.911 -1.701 13.578 1.00 98.19 179 VAL A CA 1
ATOM 1407 C C . VAL A 1 179 ? 5.555 -3.006 13.131 1.00 98.19 179 VAL A C 1
ATOM 1409 O O . VAL A 1 179 ? 6.760 -3.211 13.254 1.00 98.19 179 VAL A O 1
ATOM 1412 N N . HIS A 1 180 ? 4.744 -3.899 12.578 1.00 98.56 180 HIS A N 1
ATOM 1413 C CA . HIS A 1 180 ? 5.204 -5.206 12.129 1.00 98.56 180 HIS A CA 1
ATOM 1414 C C . HIS A 1 180 ? 5.714 -5.132 10.691 1.00 98.56 180 HIS A C 1
ATOM 1416 O O . HIS A 1 180 ? 4.952 -4.829 9.774 1.00 98.56 180 HIS A O 1
ATOM 1422 N N . ILE A 1 181 ? 6.995 -5.439 10.479 1.00 98.69 181 ILE A N 1
ATOM 1423 C CA . ILE A 1 181 ? 7.615 -5.438 9.148 1.00 98.69 181 ILE A CA 1
ATOM 1424 C C . ILE A 1 181 ? 7.746 -6.870 8.623 1.00 98.69 181 ILE A C 1
ATOM 1426 O O . ILE A 1 181 ? 8.248 -7.746 9.324 1.00 98.69 181 ILE A O 1
ATOM 1430 N N . GLY A 1 182 ? 7.322 -7.106 7.381 1.00 98.56 182 GLY A N 1
ATOM 1431 C CA . GLY A 1 182 ? 7.466 -8.397 6.701 1.00 98.56 182 GLY A CA 1
ATOM 1432 C C . GLY A 1 182 ? 8.112 -8.272 5.323 1.00 98.56 182 GLY A C 1
ATOM 1433 O O . GLY A 1 182 ? 7.970 -7.250 4.659 1.00 98.56 182 GLY A O 1
ATOM 1434 N N . LEU A 1 183 ? 8.793 -9.327 4.873 1.00 98.75 183 LEU A N 1
ATOM 1435 C CA . LEU A 1 183 ? 9.319 -9.460 3.511 1.00 98.75 183 LEU A CA 1
ATOM 1436 C C . LEU A 1 183 ? 8.563 -10.578 2.793 1.00 98.75 183 LEU A C 1
ATOM 1438 O O . LEU A 1 183 ? 8.563 -11.720 3.251 1.00 98.75 183 LEU A O 1
ATOM 1442 N N . VAL A 1 184 ? 7.928 -10.252 1.675 1.00 98.56 184 VAL A N 1
ATOM 1443 C CA . VAL A 1 184 ? 7.158 -11.193 0.848 1.00 98.56 184 VAL A CA 1
ATOM 1444 C C . VAL A 1 184 ? 7.315 -10.824 -0.633 1.00 98.56 184 VAL A C 1
ATOM 1446 O O . VAL A 1 184 ? 7.777 -9.726 -0.925 1.00 98.56 184 VAL A O 1
ATOM 1449 N N . PRO A 1 185 ? 6.947 -11.691 -1.590 1.00 98.25 185 PRO A N 1
ATOM 1450 C CA . PRO A 1 185 ? 6.942 -11.319 -3.004 1.00 98.25 185 PRO A CA 1
ATOM 1451 C C . PRO A 1 185 ? 5.945 -10.195 -3.325 1.00 98.25 185 PRO A C 1
ATOM 1453 O O . PRO A 1 185 ? 5.024 -9.919 -2.553 1.00 98.25 185 PRO A O 1
ATOM 1456 N N . ASP A 1 186 ? 6.086 -9.582 -4.503 1.00 98.25 186 ASP A N 1
ATOM 1457 C CA . ASP A 1 186 ? 5.060 -8.677 -5.029 1.00 98.25 186 ASP A CA 1
ATOM 1458 C C . ASP A 1 186 ? 3.711 -9.408 -5.154 1.00 98.25 186 ASP A C 1
ATOM 1460 O O . ASP A 1 186 ? 3.650 -10.576 -5.549 1.00 98.25 186 ASP A O 1
ATOM 1464 N N . ILE A 1 187 ? 2.614 -8.720 -4.833 1.00 98.00 187 ILE A N 1
ATOM 1465 C CA . ILE A 1 187 ? 1.277 -9.317 -4.839 1.00 98.00 187 ILE A CA 1
ATOM 1466 C C . ILE A 1 187 ? 0.847 -9.814 -6.224 1.00 98.00 187 ILE A C 1
ATOM 1468 O O . ILE A 1 187 ? 0.052 -10.752 -6.304 1.00 98.00 187 ILE A O 1
ATOM 1472 N N . VAL A 1 188 ? 1.395 -9.265 -7.314 1.00 96.94 188 VAL A N 1
ATOM 1473 C CA . VAL A 1 188 ? 1.134 -9.759 -8.678 1.00 96.94 188 VAL A CA 1
ATOM 1474 C C . VAL A 1 188 ? 1.554 -11.219 -8.833 1.00 96.94 188 VAL A C 1
ATOM 1476 O O . VAL A 1 188 ? 0.894 -11.959 -9.557 1.00 96.94 188 VAL A O 1
ATOM 1479 N N . MET A 1 189 ? 2.556 -11.687 -8.080 1.00 96.62 189 MET A N 1
ATOM 1480 C CA . MET A 1 189 ? 2.969 -13.097 -8.089 1.00 96.62 189 MET A CA 1
ATOM 1481 C C . MET A 1 189 ? 1.907 -14.052 -7.520 1.00 96.62 189 MET A C 1
ATOM 1483 O O . MET A 1 189 ? 2.041 -15.267 -7.646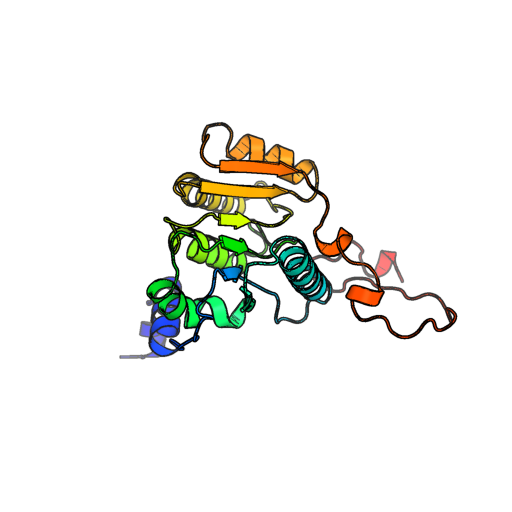 1.00 96.62 189 MET A O 1
ATOM 1487 N N . SER A 1 190 ? 0.839 -13.533 -6.905 1.00 95.75 190 SER A N 1
ATOM 1488 C CA . SER A 1 190 ? -0.312 -14.338 -6.479 1.00 95.75 190 SER A CA 1
ATOM 1489 C C . SER A 1 190 ? -1.317 -14.634 -7.603 1.00 95.75 190 SER A C 1
ATOM 1491 O O . SER A 1 190 ? -2.209 -15.472 -7.410 1.00 95.75 190 SER A O 1
ATOM 1493 N N . ALA A 1 191 ? -1.174 -13.965 -8.752 1.00 94.06 191 ALA A N 1
ATOM 1494 C CA . ALA A 1 191 ? -2.012 -14.094 -9.936 1.00 94.06 191 ALA A CA 1
ATOM 1495 C C . ALA A 1 191 ? -1.261 -14.796 -11.081 1.00 94.06 191 ALA A C 1
ATOM 1497 O O . ALA A 1 191 ? -0.036 -14.773 -11.166 1.00 94.06 191 ALA A O 1
ATOM 1498 N N . ASN A 1 192 ? -2.018 -15.415 -11.986 1.00 90.06 192 ASN A N 1
ATOM 1499 C CA . ASN A 1 192 ? -1.513 -15.940 -13.255 1.00 90.06 192 ASN A CA 1
ATOM 1500 C C . ASN A 1 192 ? -2.116 -15.145 -14.428 1.00 90.06 192 ASN A C 1
ATOM 1502 O O . ASN A 1 192 ? -3.008 -14.320 -14.226 1.00 90.06 192 ASN A O 1
ATOM 1506 N N . ALA A 1 193 ? -1.649 -15.400 -15.654 1.00 86.50 193 ALA A N 1
ATOM 1507 C CA . ALA A 1 193 ? -2.110 -14.688 -16.851 1.00 86.50 193 ALA A CA 1
ATOM 1508 C C . ALA A 1 193 ? -3.642 -14.720 -17.014 1.00 86.50 193 ALA A C 1
ATOM 1510 O O . ALA A 1 193 ? -4.260 -13.701 -17.308 1.00 86.50 193 ALA A O 1
ATOM 1511 N N . THR A 1 194 ? -4.274 -15.862 -16.731 1.00 85.81 194 THR A N 1
ATOM 1512 C CA . THR A 1 194 ? -5.734 -16.012 -16.788 1.00 85.81 194 THR A CA 1
ATOM 1513 C C . THR A 1 194 ? -6.441 -15.114 -15.774 1.00 85.81 194 THR A C 1
ATOM 1515 O O . THR A 1 194 ? -7.407 -14.439 -16.117 1.00 85.81 194 THR A O 1
ATOM 1518 N N . VAL A 1 195 ? -5.943 -15.043 -14.534 1.00 84.38 195 VAL A N 1
ATOM 1519 C CA . VAL A 1 195 ? -6.474 -14.136 -13.499 1.00 84.38 195 VAL A CA 1
ATOM 1520 C C . VAL A 1 195 ? -6.331 -12.673 -13.920 1.00 84.38 195 VAL A C 1
ATOM 1522 O O . VAL A 1 195 ? -7.209 -11.869 -13.615 1.00 84.38 195 VAL A O 1
ATOM 1525 N N . LEU A 1 196 ? -5.258 -12.335 -14.636 1.00 85.31 196 LEU A N 1
ATOM 1526 C CA . LEU A 1 196 ? -5.004 -10.996 -15.174 1.00 85.31 196 LEU A CA 1
ATOM 1527 C C . LEU A 1 196 ? -5.740 -10.709 -16.499 1.00 85.31 196 LEU A C 1
ATOM 1529 O O . LEU A 1 196 ? -5.558 -9.635 -17.065 1.00 85.31 196 LEU A O 1
ATOM 1533 N N . GLY A 1 197 ? -6.597 -11.621 -16.972 1.00 83.25 197 GLY A N 1
ATOM 1534 C CA . GLY A 1 197 ? -7.491 -11.387 -18.110 1.00 83.25 197 GLY A CA 1
ATOM 1535 C C . GLY A 1 197 ? -6.967 -11.851 -19.469 1.00 83.25 197 GLY A C 1
ATOM 1536 O O . GLY A 1 197 ? -7.558 -11.504 -20.487 1.00 83.25 197 GLY A O 1
ATOM 1537 N N . THR A 1 198 ? -5.889 -12.636 -19.527 1.00 83.44 198 THR A N 1
ATOM 1538 C CA . THR A 1 198 ? -5.445 -13.248 -20.787 1.00 83.44 198 THR A CA 1
ATOM 1539 C C . THR A 1 198 ? -6.397 -14.377 -21.189 1.00 83.44 198 THR A C 1
ATOM 1541 O O . THR A 1 198 ? -6.474 -15.396 -20.500 1.00 83.44 198 THR A O 1
ATOM 1544 N N . THR A 1 199 ? -7.107 -14.199 -22.306 1.00 79.25 199 THR A N 1
ATOM 1545 C CA . THR A 1 199 ? -8.040 -15.190 -22.878 1.00 79.25 199 THR A CA 1
ATOM 1546 C C . THR A 1 199 ? -7.471 -15.932 -24.084 1.00 79.25 199 THR A C 1
ATOM 1548 O O . THR A 1 199 ? -7.829 -17.086 -24.301 1.00 79.25 199 THR A O 1
ATOM 1551 N N . ASP A 1 200 ? -6.556 -15.304 -24.826 1.00 72.69 200 ASP A N 1
ATOM 1552 C CA . ASP A 1 200 ? -6.052 -15.829 -26.094 1.00 72.69 200 ASP A CA 1
ATOM 1553 C C . ASP A 1 200 ? -4.589 -16.267 -25.986 1.00 72.69 200 ASP A C 1
ATOM 1555 O O . ASP A 1 200 ? -3.707 -15.496 -25.603 1.00 72.69 200 ASP A O 1
ATOM 1559 N N . CYS A 1 201 ? -4.315 -17.508 -26.384 1.00 66.94 201 CYS A N 1
ATOM 1560 C CA . CYS A 1 201 ? -2.962 -18.027 -26.575 1.00 66.94 201 CYS A CA 1
ATOM 1561 C C . CYS A 1 201 ? -2.568 -17.903 -28.051 1.00 66.94 201 CYS A C 1
ATOM 1563 O O . CYS A 1 201 ? -2.385 -18.907 -28.741 1.00 66.94 201 CYS A O 1
ATOM 1565 N N . LEU A 1 202 ? -2.488 -16.672 -28.563 1.00 72.25 202 LEU A N 1
ATOM 1566 C CA . LEU A 1 202 ? -1.943 -16.454 -29.902 1.00 72.25 202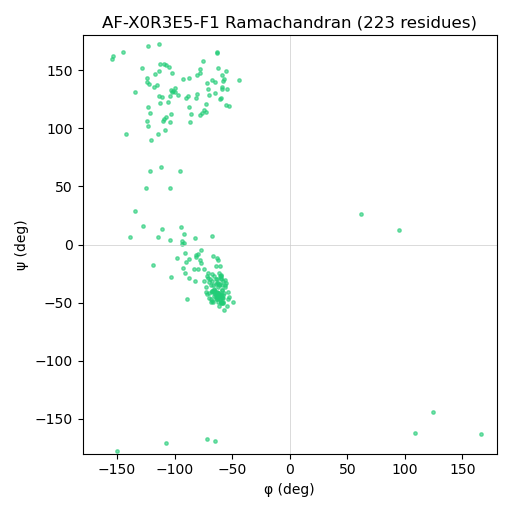 LEU A CA 1
ATOM 1567 C C . LEU A 1 202 ? -0.460 -16.839 -29.919 1.00 72.25 202 LEU A C 1
ATOM 1569 O O . LEU A 1 202 ? 0.282 -16.551 -28.977 1.00 72.25 202 LEU A O 1
ATOM 1573 N N . ALA A 1 203 ? -0.028 -17.485 -31.002 1.00 79.06 203 ALA A N 1
ATOM 1574 C CA . ALA A 1 203 ? 1.386 -17.748 -31.214 1.00 79.06 203 ALA A CA 1
ATOM 1575 C C . ALA A 1 203 ? 2.151 -16.408 -31.245 1.00 79.06 203 ALA A C 1
ATOM 1577 O O . ALA A 1 203 ? 1.681 -15.467 -31.894 1.00 79.06 203 ALA A O 1
ATOM 1578 N N . PRO A 1 204 ? 3.310 -16.294 -30.569 1.00 79.06 204 PRO A N 1
ATOM 1579 C CA . PRO A 1 204 ? 4.117 -15.081 -30.615 1.00 79.06 204 PRO A CA 1
ATOM 1580 C C . PRO A 1 204 ? 4.453 -14.723 -32.067 1.00 79.06 204 PRO A C 1
ATOM 1582 O O . PRO A 1 204 ? 5.076 -15.512 -32.772 1.00 79.06 204 PRO A O 1
ATOM 1585 N N . SER A 1 205 ? 4.046 -13.537 -32.524 1.00 85.38 205 SER A N 1
ATOM 1586 C CA . SER A 1 205 ? 4.298 -13.073 -33.897 1.00 85.38 205 SER A CA 1
ATOM 1587 C C . SER A 1 205 ? 5.568 -12.223 -34.030 1.00 85.38 205 SER A C 1
ATOM 1589 O O . SER A 1 205 ? 5.846 -11.696 -35.104 1.00 85.38 205 SER A O 1
ATOM 1591 N N . GLY A 1 206 ? 6.327 -12.045 -32.944 1.00 88.44 206 GLY A N 1
ATOM 1592 C CA . GLY A 1 206 ? 7.526 -11.211 -32.913 1.00 88.44 206 GLY A CA 1
ATOM 1593 C C . GLY A 1 206 ? 8.018 -10.914 -31.496 1.00 88.44 206 GLY A C 1
ATOM 1594 O O . GLY A 1 206 ? 7.637 -11.582 -30.536 1.00 88.44 206 GLY A O 1
ATOM 1595 N N . ILE A 1 207 ? 8.869 -9.893 -31.378 1.00 89.69 207 ILE A N 1
ATOM 1596 C CA . ILE A 1 207 ? 9.439 -9.422 -30.111 1.00 89.69 207 ILE A CA 1
ATOM 1597 C C . ILE A 1 207 ? 8.757 -8.108 -29.725 1.00 89.69 207 ILE A C 1
ATOM 1599 O O . ILE A 1 207 ? 8.813 -7.137 -30.479 1.00 89.69 207 ILE A O 1
ATOM 1603 N N . LEU A 1 208 ? 8.148 -8.060 -28.539 1.00 88.12 208 LEU A N 1
ATOM 1604 C CA . LEU A 1 208 ? 7.623 -6.827 -27.956 1.00 88.12 208 LEU A CA 1
ATOM 1605 C C . LEU A 1 208 ? 8.705 -6.153 -27.102 1.00 88.12 208 LEU A C 1
ATOM 1607 O O . LEU A 1 208 ? 9.250 -6.765 -26.185 1.00 88.12 208 LEU A O 1
ATOM 1611 N N . ARG A 1 209 ? 8.989 -4.878 -27.379 1.00 87.44 209 ARG A N 1
ATOM 1612 C CA . ARG A 1 209 ? 9.861 -4.035 -26.552 1.00 87.44 209 ARG A CA 1
ATOM 1613 C C . ARG A 1 209 ? 9.009 -3.082 -25.719 1.00 87.44 209 ARG A C 1
ATOM 1615 O O . ARG A 1 209 ? 8.399 -2.172 -26.268 1.00 87.44 209 ARG A O 1
ATOM 1622 N N . CYS A 1 210 ? 9.010 -3.273 -24.403 1.00 88.44 210 CYS A N 1
ATOM 1623 C CA . CYS A 1 210 ? 8.351 -2.380 -23.450 1.00 88.44 210 CYS A CA 1
ATOM 1624 C C . CYS A 1 210 ? 9.413 -1.600 -22.672 1.00 88.44 210 CYS A C 1
ATOM 1626 O O . CYS A 1 210 ? 9.990 -2.122 -21.721 1.00 88.44 210 CYS A O 1
ATOM 1628 N N . LEU A 1 211 ? 9.683 -0.365 -23.092 1.00 88.88 211 LEU A N 1
ATOM 1629 C CA . LEU A 1 211 ? 10.614 0.547 -22.427 1.00 88.88 211 LEU A CA 1
ATOM 1630 C C . LEU A 1 211 ? 9.849 1.773 -21.929 1.00 88.88 211 LEU A C 1
ATOM 1632 O O . LEU A 1 211 ? 8.871 2.184 -22.549 1.00 88.88 211 LEU A O 1
ATOM 1636 N N . ARG A 1 212 ? 10.286 2.335 -20.801 1.00 87.81 212 ARG A N 1
ATOM 1637 C CA . ARG A 1 212 ? 9.699 3.559 -20.249 1.00 87.81 212 ARG A CA 1
ATOM 1638 C C . ARG A 1 212 ? 10.250 4.787 -20.962 1.00 87.81 212 ARG A C 1
ATOM 1640 O O . ARG A 1 212 ? 11.428 4.816 -21.306 1.00 87.81 212 ARG A O 1
ATOM 1647 N N . ASP A 1 213 ? 9.408 5.799 -21.104 1.00 86.50 213 ASP A N 1
ATOM 1648 C CA . ASP A 1 213 ? 9.717 7.112 -21.678 1.00 86.50 213 ASP A CA 1
ATOM 1649 C C . ASP A 1 213 ? 9.607 8.255 -20.648 1.00 86.50 213 ASP A C 1
ATOM 1651 O O . ASP A 1 213 ? 9.736 9.430 -20.990 1.00 86.50 213 ASP A O 1
ATOM 1655 N N . ASP A 1 214 ? 9.379 7.919 -19.375 1.00 84.81 214 ASP A N 1
ATOM 1656 C CA . ASP A 1 214 ? 9.173 8.868 -18.286 1.00 84.81 214 ASP A CA 1
ATOM 1657 C C . ASP A 1 214 ? 10.370 8.950 -17.321 1.00 84.81 214 ASP A C 1
ATOM 1659 O O . ASP A 1 214 ? 11.446 8.405 -17.556 1.00 84.81 214 ASP A O 1
ATOM 1663 N N . LYS A 1 215 ? 10.192 9.654 -16.196 1.00 80.31 215 LYS A N 1
ATOM 1664 C 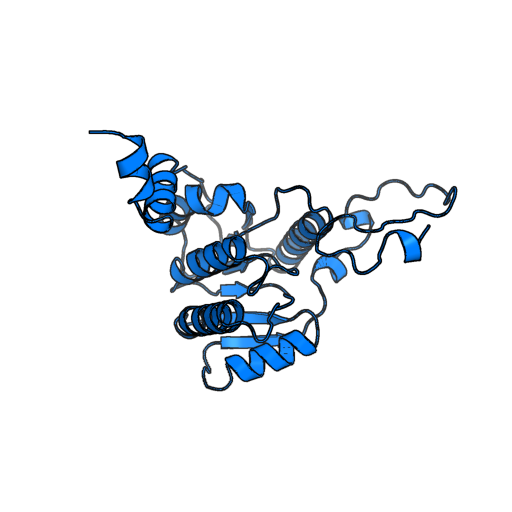CA . LYS A 1 215 ? 11.242 9.880 -15.185 1.00 80.31 215 LYS A CA 1
ATOM 1665 C C . LYS A 1 215 ? 11.781 8.606 -14.516 1.00 80.31 215 LYS A C 1
ATOM 1667 O O . LYS A 1 215 ? 12.767 8.690 -13.791 1.00 80.31 215 LYS A O 1
ATOM 1672 N N . GLU A 1 216 ? 11.107 7.470 -14.678 1.00 79.31 216 GLU A N 1
ATOM 1673 C CA . GLU A 1 216 ? 11.569 6.172 -14.179 1.00 79.31 216 GLU A CA 1
ATOM 1674 C C . GLU A 1 216 ? 12.360 5.394 -15.245 1.00 79.31 216 GLU A C 1
ATOM 1676 O O . GLU A 1 216 ? 12.797 4.271 -14.988 1.00 79.31 216 GLU A O 1
ATOM 1681 N N . ALA A 1 217 ? 12.547 5.953 -16.445 1.00 85.31 217 ALA A N 1
ATOM 1682 C CA . ALA A 1 217 ? 13.389 5.357 -17.469 1.00 85.31 217 ALA A CA 1
ATOM 1683 C C . ALA A 1 217 ? 14.838 5.229 -16.975 1.00 85.31 217 ALA A C 1
ATOM 1685 O O . ALA A 1 217 ? 15.470 6.202 -16.567 1.00 85.31 217 ALA A O 1
ATOM 1686 N N . ALA A 1 218 ? 15.368 4.006 -17.038 1.00 84.81 218 ALA A N 1
ATOM 1687 C CA . ALA A 1 218 ? 16.753 3.707 -16.675 1.00 84.81 218 ALA A CA 1
ATOM 1688 C C . ALA A 1 218 ? 17.729 3.822 -17.859 1.00 84.81 218 ALA A C 1
ATOM 1690 O O . ALA A 1 218 ? 18.939 3.832 -17.646 1.00 84.81 218 ALA A O 1
ATOM 1691 N N . LEU A 1 219 ? 17.215 3.872 -19.094 1.00 83.94 219 LEU A N 1
ATOM 1692 C CA . LEU A 1 219 ? 18.012 3.919 -20.320 1.00 83.94 219 LEU A CA 1
ATOM 1693 C C . LEU A 1 219 ? 17.800 5.253 -21.049 1.00 83.94 219 LEU A C 1
ATOM 1695 O O . LEU A 1 219 ? 16.660 5.700 -21.188 1.00 83.94 219 LEU A O 1
ATOM 1699 N N . SER A 1 220 ? 18.878 5.863 -21.549 1.00 80.50 220 SER A N 1
ATOM 1700 C CA . SER A 1 220 ? 18.809 7.005 -22.470 1.00 80.50 220 SER A CA 1
ATOM 1701 C C . SER A 1 220 ? 18.409 6.550 -23.872 1.00 80.50 220 SER A C 1
ATOM 1703 O O . SER A 1 220 ? 18.609 5.392 -24.235 1.00 80.50 220 SER A O 1
ATOM 1705 N N . ALA A 1 221 ? 17.881 7.470 -24.685 1.00 78.62 221 ALA A N 1
ATOM 1706 C CA . ALA A 1 221 ? 17.506 7.176 -26.068 1.00 78.62 221 ALA A CA 1
ATOM 1707 C C . ALA A 1 221 ? 18.679 6.613 -26.892 1.00 78.62 221 ALA A C 1
ATOM 1709 O O . ALA A 1 221 ? 18.465 5.726 -27.712 1.00 78.62 221 ALA A O 1
ATOM 1710 N N . GLU A 1 222 ? 19.920 7.055 -26.645 1.00 81.25 222 GLU A N 1
ATOM 1711 C CA . GLU A 1 222 ? 21.093 6.525 -27.358 1.00 81.25 222 GLU A CA 1
ATOM 1712 C C . GLU A 1 222 ? 21.447 5.088 -26.954 1.00 81.25 222 GLU A C 1
ATOM 1714 O O . GLU A 1 222 ? 22.077 4.375 -27.727 1.00 81.25 222 GLU A O 1
ATOM 1719 N N . GLN A 1 223 ? 21.059 4.643 -25.755 1.00 79.56 223 GLN A N 1
ATOM 1720 C CA . GLN A 1 223 ? 21.387 3.304 -25.254 1.00 79.56 223 GLN A CA 1
ATOM 1721 C C . GLN A 1 223 ? 20.509 2.199 -25.851 1.00 79.56 223 GLN A C 1
ATOM 1723 O O . GLN A 1 223 ? 20.818 1.021 -25.671 1.00 79.56 223 GLN A O 1
ATOM 1728 N N . TYR A 1 224 ? 19.407 2.548 -26.523 1.00 76.00 224 TYR A N 1
ATOM 1729 C CA . TYR A 1 224 ? 18.487 1.564 -27.102 1.00 76.00 224 TYR A CA 1
ATOM 1730 C C . TYR A 1 224 ? 17.961 1.907 -28.504 1.00 76.00 224 TYR A C 1
ATOM 1732 O O . TYR A 1 224 ? 17.071 1.190 -28.991 1.00 76.00 224 TYR A O 1
ATOM 1740 N N . ALA A 1 225 ? 18.471 2.982 -29.116 1.00 64.31 225 ALA A N 1
ATOM 1741 C CA . ALA A 1 225 ? 18.389 3.229 -30.556 1.00 64.31 225 ALA A CA 1
ATOM 1742 C C . ALA A 1 225 ? 19.116 2.118 -31.327 1.00 64.31 225 ALA A C 1
ATOM 1744 O O . ALA A 1 225 ? 18.529 1.641 -32.324 1.00 64.31 225 ALA A O 1
#

Foldseek 3Di:
DDPVVVVVPDDPVVVLLVCLVVLADADDDDPFAAEEEPQQEPDDDVVSVLQSLLVQVVCCVVVVRYDYHYDHNVCLSRHLVNCLVPDDLRHAYEYTEEEQAFQPNVSSNVSVLVNLVSCLSHAYEYAAYDYDADPDPSRVVSLVVVLVRQLPRQAYEYEHQDDVRQVVVCVSCVVRPRYHYYYDHRSSVSDDPVSVPDDDPDDDPDDDDDADPDPPGPDDPVRPD

Radius of gyration: 19.52 Å; Cα contacts (8 Å, |Δi|>4): 333; chains: 1; bounding box: 45×61×52 Å

Mean predicted aligned error: 5.31 Å

Solvent-accessible surface area (backbone atoms only — not comparable to full-atom values): 12862 Å² total; per-residue (Å²): 134,63,67,71,63,56,59,70,71,54,53,69,67,58,53,53,51,51,50,26,63,77,54,51,38,87,53,93,72,79,90,68,45,39,34,36,31,36,53,22,54,84,63,95,50,66,67,51,35,45,34,35,50,23,44,50,54,50,45,50,68,75,38,74,83,35,52,71,45,76,33,37,46,90,47,42,67,26,31,46,66,39,43,63,78,68,67,53,62,85,25,38,42,31,34,51,52,43,82,48,43,38,46,88,34,51,70,55,34,51,51,51,54,49,53,56,69,68,44,64,71,27,50,36,36,38,38,25,23,40,64,46,78,60,93,48,71,66,26,50,54,36,51,53,49,50,46,66,53,52,66,70,30,73,47,34,37,41,28,11,35,46,69,70,33,31,54,49,50,47,64,72,38,68,91,35,90,45,48,44,75,41,75,47,68,48,49,44,75,80,43,51,61,60,78,74,65,58,85,76,88,71,77,83,89,74,84,85,86,89,77,64,91,56,95,83,39,90,66,57,73,84,78,76,109